Protein AF-A0A938TW20-F1 (afdb_monomer_lite)

Sequence (230 aa):
MQKFFDAFAELANVKVPDADFTKIAAELNQIEKKYIAARESAEIIKNPRILCAASEQFAEPSLGFDLDVAVLEKTFPKCVEVERSLTAKRLRELLTKQRFDIVHLVLGVDADDADLIFSPIDFGTNKPATAAVDKMSAEGFGVLLKESNTKLVVLATCKALLLGVEVSHIANMAAADATITGEQAAEWEECFYGFLAEGKSLFKAFELTRSQSSTPIRPIRNKDVVFAVD

Structure (mmCIF, N/CA/C/O backbone):
data_AF-A0A938TW20-F1
#
_entry.id   AF-A0A938TW20-F1
#
loop_
_atom_site.group_PDB
_atom_site.id
_atom_site.type_symbol
_atom_site.label_atom_id
_atom_site.label_alt_id
_atom_site.label_comp_id
_atom_site.label_asym_id
_atom_site.label_entity_id
_atom_site.label_seq_id
_atom_site.pdbx_PDB_ins_code
_atom_site.Cartn_x
_atom_site.Cartn_y
_atom_site.Cartn_z
_atom_site.occupancy
_atom_site.B_iso_or_equiv
_atom_site.auth_seq_id
_atom_site.auth_comp_id
_atom_site.auth_asym_id
_atom_site.auth_atom_id
_atom_site.pdbx_PDB_model_num
ATOM 1 N N . MET A 1 1 ? -36.513 -17.059 20.096 1.00 63.62 1 MET A N 1
ATOM 2 C CA . MET A 1 1 ? -35.884 -18.164 19.342 1.00 63.62 1 MET A CA 1
ATOM 3 C C . MET A 1 1 ? -36.376 -19.536 19.782 1.00 63.62 1 MET A C 1
ATOM 5 O O . MET A 1 1 ? -36.861 -20.238 18.913 1.00 63.62 1 MET A O 1
ATOM 9 N N . GLN A 1 2 ? -36.356 -19.889 21.076 1.00 71.50 2 GLN A N 1
ATOM 10 C CA . GLN A 1 2 ? -36.848 -21.191 21.577 1.00 71.50 2 GLN A CA 1
ATOM 11 C C . GLN A 1 2 ? -38.226 -21.591 21.015 1.00 71.50 2 GLN A C 1
ATOM 13 O O . GLN A 1 2 ? -38.336 -22.578 20.304 1.00 71.50 2 GLN A O 1
ATOM 18 N N . LYS A 1 3 ? -39.238 -20.723 21.178 1.00 75.56 3 LYS A N 1
ATOM 19 C CA . LYS A 1 3 ? -40.605 -20.955 20.670 1.00 75.56 3 LYS A CA 1
ATOM 20 C C . LYS A 1 3 ? -40.695 -21.231 19.159 1.00 75.56 3 LYS A C 1
ATOM 22 O O . LYS A 1 3 ? -41.652 -21.848 18.719 1.00 75.56 3 LYS A O 1
ATOM 27 N N . PHE A 1 4 ? -39.738 -20.744 18.367 1.00 75.62 4 PHE A N 1
ATOM 28 C CA . PHE A 1 4 ? -39.693 -20.985 16.921 1.00 75.62 4 PHE A CA 1
ATOM 29 C C . PHE A 1 4 ? -39.104 -22.367 16.606 1.00 75.62 4 PHE A C 1
ATOM 31 O O . PHE A 1 4 ? -39.641 -23.076 15.763 1.00 75.62 4 PHE A O 1
ATOM 38 N N . PHE A 1 5 ? -38.039 -22.768 17.309 1.00 71.50 5 PHE A N 1
ATOM 39 C CA . PHE A 1 5 ? -37.450 -24.104 17.179 1.00 71.50 5 PHE A CA 1
ATOM 40 C C . PHE A 1 5 ? -38.389 -25.198 17.686 1.00 71.50 5 PHE A C 1
ATOM 42 O O . PHE A 1 5 ? -38.507 -26.228 17.030 1.00 71.50 5 PHE A O 1
ATOM 49 N N . ASP A 1 6 ? -39.094 -24.946 18.789 1.00 76.56 6 ASP A N 1
ATOM 50 C CA . ASP A 1 6 ? -40.082 -25.878 19.333 1.00 76.56 6 ASP A CA 1
ATOM 51 C C . ASP A 1 6 ? -41.229 -26.098 18.327 1.00 76.56 6 ASP A C 1
ATOM 53 O O . ASP A 1 6 ? -41.552 -27.236 17.999 1.00 76.56 6 ASP A O 1
ATOM 57 N N . ALA A 1 7 ? -41.767 -25.015 17.746 1.00 78.38 7 ALA A N 1
ATOM 58 C CA . ALA A 1 7 ? -42.821 -25.091 16.731 1.00 78.38 7 ALA A CA 1
ATOM 59 C C . ALA A 1 7 ? -42.356 -25.777 15.433 1.00 78.38 7 ALA A C 1
ATOM 61 O O . ALA A 1 7 ? -43.112 -26.525 14.819 1.00 78.38 7 ALA A O 1
ATOM 62 N N . PHE A 1 8 ? -41.111 -25.548 15.003 1.00 76.19 8 PHE A N 1
ATOM 63 C CA . PHE A 1 8 ? -40.555 -26.191 13.810 1.00 76.19 8 PHE A CA 1
ATOM 64 C C . PHE A 1 8 ? -40.304 -27.688 14.026 1.00 76.19 8 PHE A C 1
ATOM 66 O O . PHE A 1 8 ? -40.592 -28.495 13.146 1.00 76.19 8 PHE A O 1
ATOM 73 N N . ALA A 1 9 ? -39.791 -28.074 15.193 1.00 77.94 9 ALA A N 1
ATOM 74 C CA . ALA A 1 9 ? -39.565 -29.470 15.550 1.00 77.94 9 ALA A CA 1
ATOM 75 C C . ALA A 1 9 ? -40.863 -30.266 15.678 1.00 77.94 9 ALA A C 1
ATOM 77 O O . ALA A 1 9 ? -40.911 -31.417 15.243 1.00 77.94 9 ALA A O 1
ATOM 78 N N . GLU A 1 10 ? -41.917 -29.637 16.201 1.00 82.94 10 GLU A N 1
ATOM 79 C CA . GLU A 1 10 ? -43.262 -30.209 16.229 1.00 82.94 10 GLU A CA 1
ATOM 80 C C . GLU A 1 10 ? -43.798 -30.441 14.804 1.00 82.94 10 GLU A C 1
ATOM 82 O O . GLU A 1 10 ? -44.340 -31.504 14.512 1.00 82.94 10 GLU A O 1
ATOM 87 N N . LEU A 1 11 ? -43.560 -29.500 13.882 1.00 83.56 11 LEU A N 1
ATOM 88 C CA . LEU A 1 11 ? -44.009 -29.599 12.487 1.00 83.56 11 LEU A CA 1
ATOM 89 C C . LEU A 1 11 ? -43.204 -30.607 11.649 1.00 83.56 11 LEU A C 1
ATOM 91 O O . LEU A 1 11 ? -43.752 -31.264 10.767 1.00 83.56 11 LEU A O 1
ATOM 95 N N . ALA A 1 12 ? -41.899 -30.712 11.903 1.00 81.69 12 ALA A N 1
ATOM 96 C CA . ALA A 1 12 ? -40.976 -31.554 11.145 1.00 81.69 12 ALA A CA 1
ATOM 97 C C . ALA A 1 12 ? -40.740 -32.939 11.783 1.00 81.69 12 ALA A C 1
ATOM 99 O O . ALA A 1 12 ? -40.034 -33.764 11.203 1.00 81.69 12 ALA A O 1
ATOM 100 N N . ASN A 1 13 ? -41.334 -33.209 12.952 1.00 86.31 13 ASN A N 1
ATOM 101 C CA . ASN A 1 13 ? -41.173 -34.441 13.734 1.00 86.31 13 ASN A CA 1
ATOM 102 C C . ASN A 1 13 ? -39.697 -34.813 13.987 1.00 86.31 13 ASN A C 1
ATOM 104 O O . ASN A 1 13 ? -39.290 -35.974 13.901 1.00 86.31 13 ASN A O 1
ATOM 108 N N . VAL A 1 14 ? -38.879 -33.802 14.277 1.00 82.56 14 VAL A N 1
ATOM 109 C CA . VAL A 1 14 ? -37.451 -33.946 14.587 1.00 82.56 14 VAL A CA 1
ATOM 110 C C . VAL A 1 14 ? -37.197 -33.505 16.016 1.00 82.56 14 VAL A C 1
ATOM 112 O O . VAL A 1 14 ? -37.820 -32.577 16.519 1.00 82.56 14 VAL A O 1
ATOM 115 N N . LYS A 1 15 ? -36.245 -34.156 16.682 1.00 74.25 15 LYS A N 1
ATOM 116 C CA . LYS A 1 15 ? -35.863 -33.799 18.047 1.00 74.25 15 LYS A CA 1
ATOM 117 C C . LYS A 1 15 ? -35.062 -32.493 18.023 1.00 74.25 15 LYS A C 1
ATOM 119 O O . LYS A 1 15 ? -34.034 -32.430 17.348 1.00 74.25 15 LYS A O 1
ATOM 124 N N . VAL A 1 16 ? -35.518 -31.468 18.749 1.00 66.19 16 VAL A N 1
ATOM 125 C CA . VAL A 1 16 ? -34.753 -30.220 18.910 1.00 66.19 16 VAL A CA 1
ATOM 126 C C . VAL A 1 16 ? -33.418 -30.565 19.585 1.00 66.19 16 VAL A C 1
ATOM 128 O O . VAL A 1 16 ? -33.424 -31.307 20.573 1.00 66.19 16 VAL A O 1
ATOM 131 N N . PRO A 1 17 ? -32.275 -30.068 19.083 1.00 68.44 17 PRO A N 1
ATOM 132 C CA . PRO A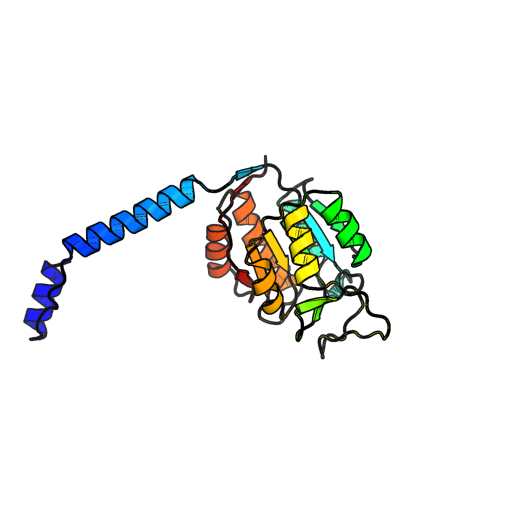 1 17 ? -31.018 -30.142 19.814 1.00 68.44 17 PRO A CA 1
ATOM 133 C C . PRO A 1 17 ? -31.171 -29.489 21.191 1.00 68.44 17 PRO A C 1
ATOM 135 O O . PRO A 1 17 ? -31.811 -28.444 21.304 1.00 68.44 17 PRO A O 1
ATOM 138 N N . ASP A 1 18 ? -30.558 -30.074 22.219 1.00 77.38 18 ASP A N 1
ATOM 139 C CA . ASP A 1 18 ? -30.554 -29.530 23.583 1.00 77.38 18 ASP A CA 1
ATOM 140 C C . ASP A 1 18 ? -29.596 -28.324 23.652 1.00 77.38 18 ASP A C 1
ATOM 142 O O . ASP A 1 18 ? -28.469 -28.395 24.142 1.00 77.38 18 ASP A O 1
ATOM 146 N N . ALA A 1 19 ? -29.990 -27.235 22.994 1.00 74.56 19 ALA A N 1
ATOM 147 C CA . ALA A 1 19 ? -29.224 -26.008 22.893 1.00 74.56 19 ALA A CA 1
ATOM 148 C C . ALA A 1 19 ? -29.660 -25.052 24.004 1.00 74.56 19 ALA A C 1
ATOM 150 O O . ALA A 1 19 ? -30.800 -24.592 24.040 1.00 74.56 19 ALA A O 1
ATOM 151 N N . ASP A 1 20 ? -28.731 -24.702 24.890 1.00 85.12 20 ASP A N 1
ATOM 152 C CA . ASP A 1 20 ? -28.957 -23.651 25.877 1.00 85.12 20 ASP A CA 1
ATOM 153 C C . ASP A 1 20 ? -28.839 -22.279 25.199 1.00 85.12 20 ASP A C 1
ATOM 155 O O . ASP A 1 20 ? -27.773 -21.661 25.136 1.00 85.12 20 ASP A O 1
ATOM 159 N N . PHE A 1 21 ? -29.957 -21.790 24.663 1.00 80.50 21 PHE A N 1
ATOM 160 C CA . PHE A 1 21 ? -30.011 -20.483 24.010 1.00 80.50 21 PHE A CA 1
ATOM 161 C C . PHE A 1 21 ? -29.708 -19.323 24.965 1.00 80.50 21 PHE A C 1
ATOM 163 O O . PHE A 1 21 ? -29.320 -18.252 24.499 1.00 80.50 21 PHE A O 1
ATOM 170 N N . THR A 1 22 ? -29.845 -19.516 26.280 1.00 85.12 22 THR A N 1
ATOM 171 C CA . THR A 1 22 ? -29.464 -18.507 27.278 1.00 85.12 22 THR A CA 1
ATOM 172 C C . THR A 1 22 ? -27.948 -18.392 27.341 1.00 85.12 22 THR A C 1
ATOM 174 O O . THR A 1 22 ? -27.409 -17.284 27.290 1.00 85.12 22 THR A O 1
ATOM 177 N N . LYS A 1 23 ? -27.251 -19.533 27.366 1.00 85.94 23 LYS A N 1
ATOM 178 C CA . LYS A 1 23 ? -25.791 -19.592 27.275 1.00 85.94 23 LYS A CA 1
ATOM 179 C C . LYS A 1 23 ? -25.285 -19.030 25.946 1.00 85.94 23 LYS A C 1
ATOM 181 O O . LYS A 1 23 ? -24.406 -18.174 25.961 1.00 85.94 23 LYS A O 1
ATOM 186 N N . ILE A 1 24 ? -25.888 -19.418 24.821 1.00 83.50 24 ILE A N 1
ATOM 187 C CA . ILE A 1 24 ? -25.521 -18.898 23.490 1.00 83.50 24 ILE A CA 1
ATOM 188 C C . ILE A 1 24 ? -25.722 -17.376 23.419 1.00 83.50 24 ILE A C 1
ATOM 190 O O . ILE A 1 24 ? -24.856 -16.660 22.923 1.00 83.50 24 ILE A O 1
ATOM 194 N N . ALA A 1 25 ? -26.834 -16.850 23.945 1.00 82.56 25 ALA A N 1
ATOM 195 C CA . ALA A 1 25 ? -27.076 -15.408 23.991 1.00 82.56 25 ALA A CA 1
ATOM 196 C C . ALA A 1 25 ? -26.070 -14.677 24.897 1.00 82.56 25 ALA A C 1
ATOM 198 O O . ALA A 1 25 ? -25.627 -13.579 24.566 1.00 82.56 25 ALA A O 1
ATOM 199 N N . ALA A 1 26 ? -25.681 -15.271 26.028 1.00 86.94 26 ALA A N 1
ATOM 200 C CA . ALA A 1 26 ? -24.657 -14.713 26.907 1.00 86.94 26 ALA A CA 1
ATOM 201 C C . ALA A 1 26 ? -23.267 -14.698 26.242 1.00 86.94 26 ALA A C 1
ATOM 203 O O . ALA A 1 26 ? -22.551 -13.701 26.354 1.00 86.94 26 ALA A O 1
ATOM 204 N N . GLU A 1 27 ? -22.910 -15.760 25.518 1.00 87.69 27 GLU A N 1
ATOM 205 C CA . GLU A 1 27 ? -21.676 -15.850 24.730 1.00 87.69 27 GLU A CA 1
ATOM 206 C C . GLU A 1 27 ? -21.664 -14.817 23.594 1.00 87.69 27 GLU A C 1
ATOM 208 O O . GLU A 1 27 ? -20.695 -14.068 23.466 1.00 87.69 27 GLU A O 1
ATOM 213 N N . LEU A 1 28 ? -22.761 -14.688 22.838 1.00 83.44 28 LEU A N 1
ATOM 214 C CA . LEU A 1 28 ? -22.925 -13.655 21.807 1.00 83.44 28 LEU A CA 1
ATOM 215 C C . LEU A 1 28 ? -22.787 -12.245 22.388 1.00 83.44 28 LEU A C 1
ATOM 217 O O . LEU A 1 28 ? -22.017 -11.447 21.863 1.00 83.44 28 LEU A O 1
ATOM 221 N N . ASN A 1 29 ? -23.448 -11.959 23.511 1.00 81.31 29 ASN A N 1
ATOM 222 C CA . ASN A 1 29 ? -23.334 -10.667 24.190 1.00 81.31 29 ASN A CA 1
ATOM 223 C C . ASN A 1 29 ? -21.901 -10.385 24.675 1.00 81.31 29 ASN A C 1
ATOM 225 O O . ASN A 1 29 ? -21.457 -9.238 24.660 1.00 81.31 29 ASN A O 1
ATOM 229 N N . GLN A 1 30 ? -21.157 -11.400 25.130 1.00 83.31 30 GLN A N 1
ATOM 230 C CA . GLN A 1 30 ? -19.746 -11.227 25.487 1.00 83.31 30 GLN A CA 1
ATOM 231 C C . GLN A 1 30 ? -18.873 -10.951 24.262 1.00 83.31 30 GLN A C 1
ATOM 233 O O . GLN A 1 30 ? -17.984 -10.103 24.341 1.00 83.31 30 GLN A O 1
ATOM 238 N N . ILE A 1 31 ? -19.112 -11.646 23.149 1.00 79.81 31 ILE A N 1
ATOM 239 C CA . ILE A 1 31 ? -18.414 -11.408 21.881 1.00 79.81 31 ILE A CA 1
ATOM 240 C C . ILE A 1 31 ? -18.700 -9.986 21.391 1.00 79.81 31 ILE A C 1
ATOM 242 O O . ILE A 1 31 ? -17.767 -9.258 21.065 1.00 79.81 31 ILE A O 1
ATOM 246 N N . GLU A 1 32 ? -19.960 -9.557 21.422 1.00 76.06 32 GLU A N 1
ATOM 247 C CA . GLU A 1 32 ? -20.379 -8.216 21.017 1.00 76.06 32 GLU A CA 1
ATOM 248 C C . GLU A 1 32 ? -19.758 -7.134 21.909 1.00 76.06 32 GLU A C 1
ATOM 250 O O . GLU A 1 32 ? -19.176 -6.179 21.401 1.00 76.06 32 GLU A O 1
ATOM 255 N N . LYS A 1 33 ? -19.759 -7.314 23.237 1.00 77.62 33 LYS A N 1
ATOM 256 C CA . LYS A 1 33 ? -19.079 -6.392 24.164 1.00 77.62 33 LYS A CA 1
ATOM 257 C C . LYS A 1 33 ? -17.577 -6.305 23.910 1.00 77.62 33 LYS A C 1
ATOM 259 O O . LYS A 1 33 ? -17.027 -5.208 23.928 1.00 77.62 33 LYS A O 1
ATOM 264 N N . LYS A 1 34 ? -16.910 -7.437 23.662 1.00 75.31 34 LYS A N 1
ATOM 265 C CA . LYS A 1 34 ? -15.484 -7.454 23.294 1.00 75.31 34 LYS A CA 1
ATOM 266 C C . LYS A 1 34 ? -15.245 -6.728 21.973 1.00 75.31 34 LYS A C 1
ATOM 268 O O . LYS A 1 34 ? -14.270 -5.994 21.863 1.00 75.31 34 LYS A O 1
ATOM 273 N N . TYR A 1 35 ? -16.141 -6.896 21.005 1.00 69.12 35 TYR A N 1
ATOM 274 C CA . TYR A 1 35 ? -16.068 -6.223 19.715 1.00 69.12 35 TYR A CA 1
ATOM 275 C C . TYR A 1 35 ? -16.243 -4.704 19.853 1.00 69.12 35 TYR A C 1
ATOM 277 O O . TYR A 1 35 ? -15.449 -3.948 19.301 1.00 69.12 35 TYR A O 1
ATOM 285 N N . ILE A 1 36 ? -17.221 -4.248 20.643 1.00 70.06 36 ILE A N 1
ATOM 286 C CA . ILE A 1 36 ? -17.457 -2.824 20.928 1.00 70.06 36 ILE A CA 1
ATOM 287 C C . ILE A 1 36 ? -16.256 -2.207 21.654 1.00 70.06 36 ILE A C 1
ATOM 289 O O . ILE A 1 36 ? -15.735 -1.195 21.198 1.00 70.06 36 ILE A O 1
ATOM 293 N N . ALA A 1 37 ? -15.766 -2.844 22.722 1.00 69.38 37 ALA A N 1
ATOM 294 C CA . ALA A 1 37 ? -14.614 -2.349 23.477 1.00 69.38 37 ALA A CA 1
ATOM 295 C C . ALA A 1 37 ? -13.337 -2.289 22.620 1.00 69.38 37 ALA A C 1
ATOM 297 O O . ALA A 1 37 ? -12.580 -1.325 22.703 1.00 69.38 37 ALA A O 1
ATOM 298 N N . ALA A 1 38 ? -13.113 -3.282 21.751 1.00 64.25 38 ALA A N 1
ATOM 299 C CA . ALA A 1 38 ? -12.013 -3.249 20.790 1.00 64.25 38 ALA A CA 1
ATOM 300 C C . ALA A 1 38 ? -12.153 -2.067 19.815 1.00 64.25 38 ALA A C 1
ATOM 302 O O . ALA A 1 38 ? -11.168 -1.378 19.548 1.00 64.25 38 ALA A O 1
ATOM 303 N N . ARG A 1 39 ? -13.377 -1.781 19.351 1.00 60.50 39 ARG A N 1
ATOM 304 C CA . ARG A 1 39 ? -13.686 -0.638 18.478 1.00 60.50 39 ARG A CA 1
ATOM 305 C C . ARG A 1 39 ? -13.447 0.710 19.159 1.00 60.50 39 ARG A C 1
ATOM 307 O O . ARG A 1 39 ? -12.939 1.623 18.522 1.00 60.50 39 ARG A O 1
ATOM 314 N N . GLU A 1 40 ? -13.787 0.829 20.440 1.00 66.06 40 GLU A N 1
ATOM 315 C CA . GLU A 1 40 ? -13.543 2.032 21.251 1.00 66.06 40 GLU A CA 1
ATOM 316 C C . GLU A 1 40 ? -12.059 2.210 21.618 1.00 66.06 40 GLU A C 1
ATOM 318 O O . GLU A 1 40 ? -11.627 3.320 21.915 1.00 66.06 40 GLU A O 1
ATOM 323 N N . SER A 1 41 ? -11.264 1.138 21.550 1.00 72.19 41 SER A N 1
ATOM 324 C CA . SER A 1 41 ? -9.816 1.153 21.808 1.00 72.19 41 SER A CA 1
ATOM 325 C C . SER A 1 41 ? -8.942 1.387 20.569 1.00 72.19 41 SER A C 1
ATOM 327 O O . SER A 1 41 ? -7.713 1.372 20.683 1.00 72.19 41 SER A O 1
ATOM 329 N N . ALA A 1 42 ? -9.546 1.552 19.386 1.00 84.56 42 ALA A N 1
ATOM 330 C CA . ALA A 1 42 ? -8.797 1.726 18.149 1.00 84.56 42 ALA A CA 1
ATOM 331 C C . ALA A 1 42 ? -7.906 2.976 18.230 1.00 84.56 42 ALA A C 1
ATOM 333 O O . ALA A 1 42 ? -8.330 4.055 18.643 1.00 84.56 42 ALA A O 1
ATOM 334 N N . GLU A 1 43 ? -6.644 2.816 17.841 1.00 93.75 43 GLU A N 1
ATOM 335 C CA . GLU A 1 43 ? -5.669 3.904 17.834 1.00 93.75 43 GLU A CA 1
ATOM 336 C C . GLU A 1 43 ? -6.086 4.960 16.804 1.00 93.75 43 GLU A C 1
ATOM 338 O O . GLU A 1 43 ? -6.343 4.627 15.647 1.00 93.75 43 GLU A O 1
ATOM 343 N N . ILE A 1 44 ? -6.154 6.226 17.227 1.00 95.56 44 ILE A N 1
ATOM 344 C CA . ILE A 1 44 ? -6.483 7.356 16.352 1.00 95.56 44 ILE A CA 1
ATOM 345 C C . ILE A 1 44 ? -5.185 8.026 15.905 1.00 95.56 44 ILE A C 1
ATOM 347 O O . ILE A 1 44 ? -4.425 8.546 16.725 1.00 95.56 44 ILE A O 1
ATOM 351 N N . ILE A 1 45 ? -4.957 8.050 14.597 1.00 96.81 45 ILE A N 1
ATOM 352 C CA . ILE A 1 45 ? -3.801 8.667 13.951 1.00 96.81 45 ILE A CA 1
ATOM 353 C C . ILE A 1 45 ? -4.271 9.974 13.322 1.00 96.81 45 ILE A C 1
ATOM 355 O O . ILE A 1 45 ? -4.974 9.967 12.313 1.00 96.81 45 ILE A O 1
ATOM 359 N N . LYS A 1 46 ? -3.902 11.099 13.935 1.00 96.12 46 LYS A N 1
ATOM 360 C CA . LYS A 1 46 ? -4.225 12.436 13.423 1.00 96.12 46 LYS A CA 1
ATOM 361 C C . LYS A 1 46 ? -3.197 12.887 12.396 1.00 96.12 46 LYS A C 1
ATOM 363 O O . LYS A 1 46 ? -2.005 12.711 12.646 1.00 96.12 46 LYS A O 1
ATOM 368 N N . ASN A 1 47 ? -3.659 13.519 11.318 1.00 95.38 47 ASN A N 1
ATOM 369 C CA . ASN A 1 47 ? -2.830 14.057 10.233 1.00 95.38 47 ASN A CA 1
ATOM 370 C C . ASN A 1 47 ? -1.812 13.020 9.736 1.00 95.38 47 ASN A C 1
ATOM 372 O O . ASN A 1 47 ? -0.603 13.223 9.897 1.00 95.38 47 ASN A O 1
ATOM 376 N N . PRO A 1 48 ? -2.291 11.876 9.208 1.00 97.69 48 PRO A N 1
ATOM 377 C CA . PRO A 1 48 ? -1.410 10.781 8.829 1.00 97.69 48 PRO A CA 1
ATOM 378 C C . PRO A 1 48 ? -0.360 11.249 7.828 1.00 97.69 48 PRO A C 1
ATOM 380 O O . PRO A 1 48 ? -0.673 11.987 6.898 1.00 97.69 48 PRO A O 1
ATOM 383 N N . ARG A 1 49 ? 0.884 10.800 7.994 1.00 98.44 49 ARG A N 1
ATOM 384 C CA . ARG A 1 49 ? 1.929 10.995 6.982 1.00 98.44 49 ARG A CA 1
ATOM 385 C C . ARG A 1 49 ? 1.871 9.865 5.968 1.00 98.44 49 ARG A C 1
ATOM 387 O O . ARG A 1 49 ? 1.951 8.699 6.353 1.00 98.44 49 ARG A O 1
ATOM 394 N N . ILE A 1 50 ? 1.755 10.208 4.693 1.00 98.62 50 ILE A N 1
ATOM 395 C CA . ILE A 1 50 ? 1.549 9.251 3.609 1.00 98.62 50 ILE A CA 1
ATOM 396 C C . ILE A 1 50 ? 2.739 9.312 2.659 1.00 98.62 50 ILE A C 1
ATOM 398 O O . ILE A 1 50 ? 3.057 10.379 2.144 1.00 98.62 50 ILE A O 1
ATOM 402 N N . LEU A 1 51 ? 3.378 8.172 2.417 1.00 98.75 51 LEU A N 1
ATOM 403 C CA . LEU A 1 51 ? 4.291 8.003 1.290 1.00 98.75 51 LEU A CA 1
ATOM 404 C C . LEU A 1 51 ? 3.500 7.383 0.141 1.00 98.75 51 LEU A C 1
ATOM 406 O O . LEU A 1 51 ? 3.014 6.267 0.291 1.00 98.75 51 LEU A O 1
ATOM 410 N N . CYS A 1 52 ? 3.381 8.087 -0.981 1.00 98.69 52 CYS A N 1
ATOM 411 C CA . CYS A 1 52 ? 2.854 7.555 -2.233 1.00 98.69 52 CYS A CA 1
ATOM 412 C C . CYS A 1 52 ? 4.015 7.438 -3.217 1.00 98.69 52 CYS A C 1
ATOM 414 O O . CYS A 1 52 ? 4.592 8.446 -3.625 1.00 98.69 52 CYS A O 1
ATOM 416 N N . ALA A 1 53 ? 4.424 6.218 -3.548 1.00 98.44 53 ALA A N 1
ATOM 417 C CA . ALA A 1 53 ? 5.641 6.018 -4.316 1.00 98.44 53 ALA A CA 1
ATOM 418 C C . ALA A 1 53 ? 5.510 4.930 -5.376 1.00 98.44 53 ALA A C 1
ATOM 420 O O . ALA A 1 53 ? 4.855 3.915 -5.167 1.00 98.44 53 ALA A O 1
ATOM 421 N N . ALA A 1 54 ? 6.209 5.111 -6.487 1.00 98.25 54 ALA A N 1
ATOM 422 C CA . ALA A 1 54 ? 6.288 4.135 -7.558 1.00 98.25 54 ALA A CA 1
ATOM 423 C C . ALA A 1 54 ? 7.734 3.922 -7.998 1.00 98.25 54 ALA A C 1
ATOM 425 O O . ALA A 1 54 ? 8.573 4.824 -7.892 1.00 98.25 54 ALA A O 1
ATOM 426 N N . SER A 1 55 ? 8.038 2.725 -8.506 1.00 97.56 55 SER A N 1
ATOM 427 C CA . SER A 1 55 ? 9.256 2.563 -9.302 1.00 97.56 55 SER A CA 1
ATOM 428 C C . SER A 1 55 ? 9.114 3.316 -10.628 1.00 97.56 55 SER A C 1
ATOM 430 O O . SER A 1 55 ? 8.006 3.627 -11.059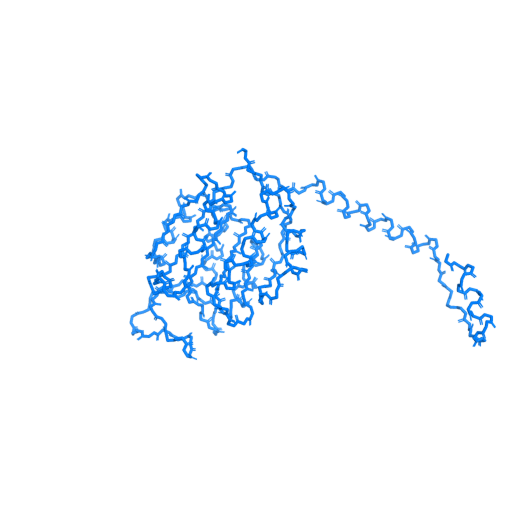 1.00 97.56 55 SER A O 1
ATOM 432 N N . GLU A 1 56 ? 10.237 3.608 -11.287 1.00 97.38 56 GLU A N 1
ATOM 433 C CA . GLU A 1 56 ? 10.248 4.441 -12.500 1.00 97.38 56 GLU A CA 1
ATOM 434 C C . GLU A 1 56 ? 9.296 3.925 -13.589 1.00 97.38 56 GLU A C 1
ATOM 436 O O . GLU A 1 56 ? 8.541 4.707 -14.157 1.00 97.38 56 GLU A O 1
ATOM 441 N N . GLN A 1 57 ? 9.269 2.607 -13.820 1.00 96.75 57 GLN A N 1
ATOM 442 C CA . GLN A 1 57 ? 8.364 1.989 -14.791 1.00 96.75 57 GLN A CA 1
ATOM 443 C C . GLN A 1 57 ? 6.893 2.216 -14.423 1.00 96.75 57 GLN A C 1
ATOM 445 O O . GLN A 1 57 ? 6.101 2.554 -15.288 1.00 96.75 57 GLN A O 1
ATOM 450 N N . PHE A 1 58 ? 6.518 2.044 -13.153 1.00 96.12 58 PHE A N 1
ATOM 451 C CA . PHE A 1 58 ? 5.127 2.173 -12.707 1.00 96.12 58 PHE A CA 1
ATOM 452 C C . PHE A 1 58 ? 4.656 3.627 -12.584 1.00 96.12 58 PHE A C 1
ATOM 454 O O . PHE A 1 58 ? 3.455 3.873 -12.548 1.00 96.12 58 PHE A O 1
ATOM 461 N N . ALA A 1 59 ? 5.581 4.589 -12.574 1.00 97.12 59 ALA A N 1
ATOM 462 C CA . ALA A 1 59 ? 5.265 6.010 -12.646 1.00 97.12 59 ALA A CA 1
ATOM 463 C C . ALA A 1 59 ? 4.945 6.495 -14.074 1.00 97.12 59 ALA A C 1
ATOM 465 O O . ALA A 1 59 ? 4.629 7.675 -14.251 1.00 97.12 59 ALA A O 1
ATOM 466 N N . GLU A 1 60 ? 5.036 5.628 -15.091 1.00 96.75 60 GLU A N 1
ATOM 467 C CA . GLU A 1 60 ? 4.627 5.968 -16.453 1.00 96.75 60 GLU A CA 1
ATOM 468 C C . GLU A 1 60 ? 3.137 6.372 -16.494 1.00 96.75 60 GLU A C 1
ATOM 470 O O . GLU A 1 60 ? 2.297 5.683 -15.908 1.00 96.75 60 GLU A O 1
ATOM 475 N N . PRO A 1 61 ? 2.763 7.443 -17.225 1.00 94.38 61 PRO A N 1
ATOM 476 C CA . PRO A 1 61 ? 1.387 7.956 -17.226 1.00 94.38 61 PRO A CA 1
ATOM 477 C C . PRO A 1 61 ? 0.317 6.929 -17.620 1.00 94.38 61 PRO A C 1
ATOM 479 O O . PRO A 1 61 ? -0.830 7.030 -17.197 1.00 94.38 61 PRO A O 1
ATOM 482 N N . SER A 1 62 ? 0.682 5.936 -18.432 1.00 93.88 62 SER A N 1
ATOM 483 C CA . SER A 1 62 ? -0.200 4.859 -18.893 1.00 93.88 62 SER A CA 1
ATOM 484 C C . SER A 1 62 ? -0.584 3.855 -17.804 1.00 93.88 62 SER A C 1
ATOM 486 O O . SER A 1 62 ? -1.507 3.073 -18.020 1.00 93.88 62 SER A O 1
ATOM 488 N N . LEU A 1 63 ? 0.117 3.842 -16.666 1.00 93.81 63 LEU A N 1
ATOM 489 C CA . LEU A 1 63 ? -0.087 2.869 -15.589 1.00 93.81 63 LEU A CA 1
ATOM 490 C C . LEU A 1 63 ? -0.883 3.428 -14.407 1.00 93.81 63 LEU A C 1
ATOM 492 O O . LEU A 1 63 ? -1.247 2.671 -13.513 1.00 93.81 63 LEU A O 1
ATOM 496 N N . GLY A 1 64 ? -1.215 4.721 -14.436 1.00 94.88 64 GLY A N 1
ATOM 497 C CA . GLY A 1 64 ? -2.197 5.315 -13.533 1.00 94.88 64 GLY A CA 1
ATOM 498 C C . GLY A 1 64 ? -1.672 5.809 -12.189 1.00 94.88 64 GLY A C 1
ATOM 499 O O . GLY A 1 64 ? -2.480 6.295 -11.414 1.00 94.88 64 GLY A O 1
ATOM 500 N N . PHE A 1 65 ? -0.358 5.815 -11.936 1.00 97.44 65 PHE A N 1
ATOM 501 C CA . PHE A 1 65 ? 0.190 6.339 -10.672 1.00 97.44 65 PHE A CA 1
ATOM 502 C C . PHE A 1 65 ? -0.224 7.795 -10.374 1.00 97.44 65 PHE A C 1
ATOM 504 O O . PHE A 1 65 ? -0.396 8.192 -9.224 1.00 97.44 65 PHE A O 1
ATOM 511 N N . ASP A 1 66 ? -0.431 8.612 -11.412 1.00 98.25 66 ASP A N 1
ATOM 512 C CA . ASP A 1 66 ? -0.951 9.978 -11.259 1.00 98.25 66 ASP A CA 1
ATOM 513 C C . ASP A 1 66 ? -2.390 10.033 -10.737 1.00 98.25 66 ASP A C 1
ATOM 515 O O . ASP A 1 66 ? -2.767 11.009 -10.085 1.00 98.25 66 ASP A O 1
ATOM 519 N N . LEU A 1 67 ? -3.188 9.002 -11.014 1.00 98.25 67 LEU A N 1
ATOM 520 C CA . LEU A 1 67 ? -4.536 8.877 -10.476 1.00 98.25 67 LEU A CA 1
ATOM 521 C C . LEU A 1 67 ? -4.459 8.602 -8.973 1.00 98.25 67 LEU A C 1
ATOM 523 O O . LEU A 1 67 ? -5.113 9.311 -8.210 1.00 98.25 67 LEU A O 1
ATOM 527 N N . ASP A 1 68 ? -3.592 7.682 -8.548 1.00 98.06 68 ASP A N 1
ATOM 528 C CA . ASP A 1 68 ? -3.390 7.340 -7.134 1.00 98.06 68 ASP A CA 1
ATOM 529 C C . ASP A 1 68 ? -2.948 8.575 -6.326 1.00 98.06 68 ASP A C 1
ATOM 531 O O . ASP A 1 68 ? -3.517 8.913 -5.280 1.00 98.06 68 ASP A O 1
ATOM 535 N N . VAL A 1 69 ? -1.980 9.331 -6.864 1.00 98.50 69 VAL A N 1
ATOM 536 C CA . VAL A 1 69 ? -1.525 10.605 -6.282 1.00 98.50 69 VAL A CA 1
ATOM 537 C C . VAL A 1 69 ? -2.686 11.595 -6.164 1.00 98.50 69 VAL A C 1
ATOM 539 O O . VAL A 1 69 ? -2.887 12.173 -5.094 1.00 98.50 69 VAL A O 1
ATOM 542 N N . ALA A 1 70 ? -3.481 11.773 -7.224 1.00 98.50 70 ALA A N 1
ATOM 543 C CA . ALA A 1 70 ? -4.602 12.708 -7.219 1.00 98.50 70 ALA A CA 1
ATOM 544 C C . ALA A 1 70 ? -5.671 12.335 -6.178 1.00 98.50 70 ALA A C 1
ATOM 546 O O . ALA A 1 70 ? -6.200 13.219 -5.496 1.00 98.50 70 ALA A O 1
ATOM 547 N N . VAL A 1 71 ? -5.974 11.043 -6.017 1.00 98.50 71 VAL A N 1
ATOM 548 C CA . VAL A 1 71 ? -6.915 10.552 -5.000 1.00 98.50 71 VAL A CA 1
ATOM 549 C C . VAL A 1 71 ? -6.393 10.829 -3.593 1.00 98.50 71 VAL A C 1
ATOM 551 O O . VAL A 1 71 ? -7.131 11.354 -2.748 1.00 98.50 71 VAL A O 1
ATOM 554 N N . LEU A 1 72 ? -5.123 10.518 -3.335 1.00 98.38 72 LEU A N 1
ATOM 555 C CA . LEU A 1 72 ? -4.504 10.712 -2.028 1.00 98.38 72 LEU A CA 1
ATOM 556 C C . LEU A 1 72 ? -4.386 12.191 -1.656 1.00 98.38 72 LEU A C 1
ATOM 558 O O . LEU A 1 72 ? -4.741 12.553 -0.538 1.00 98.38 72 LEU A O 1
ATOM 562 N N . GLU A 1 73 ? -3.947 13.060 -2.567 1.00 98.31 73 GLU A N 1
ATOM 563 C CA . GLU A 1 73 ? -3.817 14.500 -2.301 1.00 98.31 73 GLU A CA 1
ATOM 564 C C . GLU A 1 73 ? -5.175 15.183 -2.097 1.00 98.31 73 GLU A C 1
ATOM 566 O O . GLU A 1 73 ? -5.302 16.071 -1.250 1.00 98.31 73 GLU A O 1
ATOM 571 N N . LYS A 1 74 ? -6.203 14.749 -2.838 1.00 98.00 74 LYS A N 1
ATOM 572 C CA . LYS A 1 74 ? -7.590 15.205 -2.664 1.00 98.00 74 LYS A CA 1
ATOM 573 C C . LYS A 1 74 ? -8.142 14.801 -1.297 1.00 98.00 74 LYS A C 1
ATOM 575 O O . LYS A 1 74 ? -8.818 15.601 -0.655 1.00 98.00 74 LYS A O 1
ATOM 580 N N . THR A 1 75 ? -7.870 13.570 -0.870 1.00 97.75 75 THR A N 1
ATOM 581 C CA . THR A 1 75 ? -8.413 12.999 0.372 1.00 97.75 75 THR A CA 1
ATOM 582 C C . THR A 1 75 ? -7.640 13.441 1.619 1.00 97.75 75 THR A C 1
ATOM 584 O O . THR A 1 75 ? -8.237 13.705 2.660 1.00 97.75 75 THR A O 1
ATOM 587 N N . PHE A 1 76 ? -6.315 13.553 1.513 1.00 97.19 76 PHE A N 1
ATOM 588 C CA . PHE A 1 76 ? -5.389 13.881 2.598 1.00 97.19 76 PHE A CA 1
ATOM 589 C C . PHE A 1 76 ? -4.502 15.077 2.208 1.00 97.19 76 PHE A C 1
ATOM 591 O O . PHE A 1 76 ? -3.297 14.930 1.966 1.00 97.19 76 PHE A O 1
ATOM 598 N N . PRO A 1 77 ? -5.067 16.291 2.132 1.00 96.19 77 PRO A N 1
ATOM 599 C CA . PRO A 1 77 ? -4.324 17.457 1.679 1.00 96.19 77 PRO A CA 1
ATOM 600 C C . PRO A 1 77 ? -3.130 17.744 2.599 1.00 96.19 77 PRO A C 1
ATOM 602 O O . PRO A 1 77 ? -3.272 17.809 3.817 1.00 96.19 77 PRO A O 1
ATOM 605 N N . LYS A 1 78 ? -1.951 17.981 2.003 1.00 96.00 78 LYS A N 1
ATOM 606 C CA . LYS A 1 78 ? -0.673 18.282 2.695 1.00 96.00 78 LYS A CA 1
ATOM 607 C C . LYS A 1 78 ? -0.082 17.131 3.525 1.00 96.00 78 LYS A C 1
ATOM 609 O O . LYS A 1 78 ? 0.903 17.340 4.230 1.00 96.00 78 LYS A O 1
ATOM 614 N N . CYS A 1 79 ? -0.650 15.935 3.427 1.00 97.44 79 CYS A N 1
ATOM 615 C CA . CYS A 1 79 ? -0.183 14.743 4.132 1.00 97.44 79 CYS A CA 1
ATOM 616 C C . CYS A 1 79 ? 0.660 13.803 3.255 1.00 97.44 79 CYS A C 1
ATOM 618 O O . CYS A 1 79 ? 1.257 12.865 3.785 1.00 97.44 79 CYS A O 1
ATOM 620 N N . VAL A 1 80 ? 0.699 14.037 1.939 1.00 98.38 80 VAL A N 1
ATOM 621 C CA . VAL A 1 80 ? 1.267 13.119 0.941 1.00 98.38 80 VAL A CA 1
ATOM 622 C C . VAL A 1 80 ? 2.661 13.568 0.499 1.00 98.38 80 VAL A C 1
ATOM 624 O O . VAL A 1 80 ? 2.856 14.702 0.068 1.00 98.38 80 VAL A O 1
ATOM 627 N N . GLU A 1 81 ? 3.627 12.660 0.595 1.00 98.62 81 GLU A N 1
ATOM 628 C CA . GLU A 1 81 ? 4.958 12.754 -0.006 1.00 98.62 81 GLU A CA 1
ATOM 629 C C . GLU A 1 81 ? 5.000 11.822 -1.223 1.00 98.62 81 GLU A C 1
ATOM 631 O O . GLU A 1 81 ? 4.710 10.631 -1.093 1.00 98.62 81 GLU A O 1
ATOM 636 N N . VAL A 1 82 ? 5.321 12.367 -2.401 1.00 98.62 82 VAL A N 1
ATOM 637 C CA . VAL A 1 82 ? 5.261 11.646 -3.683 1.00 98.62 82 VAL A CA 1
ATOM 638 C C . VAL A 1 82 ? 6.664 11.328 -4.199 1.00 98.62 82 VAL A C 1
ATOM 640 O O . VAL A 1 82 ? 7.496 12.225 -4.320 1.00 98.62 82 VAL A O 1
ATOM 643 N N . GLU A 1 83 ? 6.912 10.069 -4.568 1.00 98.44 83 GLU A N 1
ATOM 644 C CA . GLU A 1 83 ? 8.195 9.600 -5.117 1.00 98.44 83 GLU A CA 1
ATOM 645 C C . GLU A 1 83 ? 7.981 8.786 -6.406 1.00 98.44 83 GLU A C 1
ATOM 647 O O . GLU A 1 83 ? 7.422 7.696 -6.380 1.00 98.44 83 GLU A O 1
ATOM 652 N N . ARG A 1 84 ? 8.438 9.301 -7.556 1.00 98.25 84 ARG A N 1
ATOM 653 C CA . ARG A 1 84 ? 8.166 8.727 -8.900 1.00 98.25 84 ARG A CA 1
ATOM 654 C C . ARG A 1 84 ? 9.258 7.808 -9.446 1.00 98.25 84 ARG A C 1
ATOM 656 O O . ARG A 1 84 ? 9.117 7.226 -10.513 1.00 98.25 84 ARG A O 1
ATOM 663 N N . SER A 1 85 ? 10.383 7.731 -8.753 1.00 97.69 85 SER A N 1
ATOM 664 C CA . SER A 1 85 ? 11.542 6.943 -9.180 1.00 97.69 85 SER A CA 1
ATOM 665 C C . SER A 1 85 ? 12.135 6.248 -7.965 1.00 97.69 85 SER A C 1
ATOM 667 O O . SER A 1 85 ? 13.307 6.419 -7.617 1.00 97.69 85 SER A O 1
ATOM 669 N N . LEU A 1 86 ? 11.276 5.521 -7.250 1.00 98.44 86 LEU A N 1
ATOM 670 C CA . LEU A 1 86 ? 11.646 4.843 -6.023 1.00 98.44 86 LEU A CA 1
ATOM 671 C C . LEU A 1 86 ? 12.677 3.747 -6.317 1.00 98.44 86 LEU A C 1
ATOM 673 O O . LEU A 1 86 ? 12.492 2.914 -7.199 1.00 98.44 86 LEU A O 1
ATOM 677 N N . THR A 1 87 ? 13.747 3.737 -5.525 1.00 98.62 87 THR A N 1
ATOM 678 C CA . THR A 1 87 ? 14.783 2.691 -5.500 1.00 98.62 87 THR A CA 1
ATOM 679 C C . THR A 1 87 ? 14.818 2.046 -4.120 1.00 98.62 87 THR A C 1
ATOM 681 O O . THR A 1 87 ? 14.384 2.665 -3.139 1.00 98.62 87 THR A O 1
ATOM 684 N N . ALA A 1 88 ? 15.410 0.857 -3.985 1.00 98.56 88 ALA A N 1
ATOM 685 C CA . ALA A 1 88 ? 15.535 0.210 -2.676 1.00 98.56 88 ALA A CA 1
ATOM 686 C C . ALA A 1 88 ? 16.352 1.072 -1.700 1.00 98.56 88 ALA A C 1
ATOM 688 O O . ALA A 1 88 ? 16.044 1.161 -0.506 1.00 98.56 88 ALA A O 1
ATOM 689 N N . LYS A 1 89 ? 17.388 1.754 -2.211 1.00 98.62 89 LYS A N 1
ATOM 690 C CA . LYS A 1 89 ? 18.186 2.715 -1.440 1.00 98.62 89 LYS A CA 1
ATOM 691 C C . LYS A 1 89 ? 17.326 3.884 -0.960 1.00 98.62 89 LYS A C 1
ATOM 693 O O . LYS A 1 89 ? 17.370 4.210 0.226 1.00 98.62 89 LYS A O 1
ATOM 698 N N . ARG A 1 90 ? 16.542 4.498 -1.853 1.00 98.50 90 ARG A N 1
ATOM 699 C CA . ARG A 1 90 ? 15.693 5.645 -1.507 1.00 98.50 90 ARG A CA 1
ATOM 700 C C . ARG A 1 90 ? 14.614 5.260 -0.499 1.00 98.50 90 ARG A C 1
ATOM 702 O O . ARG A 1 90 ? 14.454 5.968 0.490 1.00 98.50 90 ARG A O 1
ATOM 709 N N . LEU A 1 91 ? 13.945 4.121 -0.686 1.00 98.62 91 LEU A N 1
ATOM 710 C CA . LEU A 1 91 ? 12.943 3.629 0.262 1.00 98.62 91 LEU A CA 1
ATOM 711 C C . LEU A 1 91 ? 13.551 3.407 1.653 1.00 98.62 91 LEU A C 1
ATOM 713 O O . LEU A 1 91 ? 12.981 3.834 2.654 1.00 98.62 91 LEU A O 1
ATOM 717 N N . ARG A 1 92 ? 14.750 2.815 1.720 1.00 98.69 92 ARG A N 1
ATOM 718 C CA . ARG A 1 92 ? 15.482 2.644 2.982 1.00 98.69 92 ARG A CA 1
ATOM 719 C C . ARG A 1 92 ? 15.768 3.982 3.655 1.00 98.69 92 ARG A C 1
ATOM 721 O O . ARG A 1 92 ? 15.547 4.119 4.852 1.00 98.69 92 ARG A O 1
ATOM 728 N N . GLU A 1 93 ? 16.249 4.971 2.907 1.00 98.56 93 GLU A N 1
ATOM 729 C CA . GLU A 1 93 ? 16.502 6.309 3.447 1.00 98.56 93 GLU A CA 1
ATOM 730 C C . GLU A 1 93 ? 15.228 6.970 3.978 1.00 98.56 93 GLU A C 1
ATOM 732 O O . GLU A 1 93 ? 15.264 7.555 5.058 1.00 98.56 93 GLU A O 1
ATOM 737 N N . LEU A 1 94 ? 14.117 6.870 3.246 1.00 98.50 94 LEU A N 1
ATOM 738 C CA . LEU A 1 94 ? 12.832 7.440 3.644 1.00 98.50 94 LEU A CA 1
ATOM 739 C C . LEU A 1 94 ? 12.314 6.794 4.931 1.00 98.50 94 LEU A C 1
ATOM 741 O O . LEU A 1 94 ? 12.071 7.501 5.906 1.00 98.50 94 LEU A O 1
ATOM 745 N N . LEU A 1 95 ? 12.212 5.463 4.963 1.00 98.38 95 LEU A N 1
ATOM 746 C CA . LEU A 1 95 ? 11.605 4.736 6.082 1.00 98.38 95 LEU A CA 1
ATOM 747 C C . LEU A 1 95 ? 12.483 4.688 7.344 1.00 98.38 95 LEU A C 1
ATOM 749 O O . LEU A 1 95 ? 11.957 4.494 8.433 1.00 98.38 95 LEU A O 1
ATOM 753 N N . THR A 1 96 ? 13.799 4.900 7.229 1.00 98.06 96 THR A N 1
ATOM 754 C CA . THR A 1 96 ? 14.695 5.007 8.405 1.00 98.06 96 THR A CA 1
ATOM 755 C C . THR A 1 96 ? 14.801 6.420 8.969 1.00 98.06 96 THR A C 1
ATOM 757 O O . THR A 1 96 ? 15.153 6.591 10.132 1.00 98.06 96 THR A O 1
ATOM 760 N N . LYS A 1 97 ? 14.546 7.455 8.159 1.00 97.62 97 LYS A N 1
ATOM 761 C CA . LYS A 1 97 ? 14.682 8.860 8.586 1.00 97.62 97 LYS A CA 1
ATOM 762 C C . LYS A 1 97 ? 13.349 9.522 8.894 1.00 97.62 97 LYS A C 1
ATOM 764 O O . LYS A 1 97 ? 13.327 10.573 9.533 1.00 97.62 97 LYS A O 1
ATOM 769 N N . GLN A 1 98 ? 12.256 8.959 8.397 1.00 97.81 98 GLN A N 1
ATOM 770 C CA . GLN A 1 98 ? 10.932 9.548 8.474 1.00 97.81 98 GLN A CA 1
ATOM 771 C C . GLN A 1 98 ? 9.904 8.512 8.927 1.00 97.81 98 GLN A C 1
ATOM 773 O O . GLN A 1 98 ? 10.037 7.312 8.691 1.00 97.81 98 GLN A O 1
ATOM 778 N N . ARG A 1 99 ? 8.846 9.012 9.564 1.00 97.06 99 ARG A N 1
ATOM 779 C CA . ARG A 1 99 ? 7.658 8.238 9.920 1.00 97.06 99 ARG A CA 1
ATOM 780 C C . ARG A 1 99 ? 6.606 8.400 8.825 1.00 97.06 99 ARG A C 1
ATOM 782 O O . ARG A 1 99 ? 6.243 9.540 8.527 1.00 97.06 99 ARG A O 1
ATOM 789 N N . PHE A 1 100 ? 6.076 7.287 8.331 1.00 98.56 100 PHE A N 1
ATOM 790 C CA . PHE A 1 100 ? 4.909 7.240 7.452 1.00 98.56 100 PHE A CA 1
ATOM 791 C C . PHE A 1 100 ? 3.865 6.293 8.032 1.00 98.56 100 PHE A C 1
ATOM 793 O O . PHE A 1 100 ? 4.129 5.111 8.242 1.00 98.56 100 PHE A O 1
ATOM 800 N N . ASP A 1 101 ? 2.671 6.818 8.289 1.00 98.62 101 ASP A N 1
ATOM 801 C CA . ASP A 1 101 ? 1.539 6.055 8.812 1.00 98.62 101 ASP A CA 1
ATOM 802 C C . ASP A 1 101 ? 0.914 5.169 7.733 1.00 98.62 101 ASP A C 1
ATOM 804 O O . ASP A 1 101 ? 0.471 4.052 8.026 1.00 98.62 101 ASP A O 1
ATOM 808 N N . ILE A 1 102 ? 0.921 5.665 6.492 1.00 98.69 102 ILE A N 1
ATOM 809 C CA . ILE A 1 102 ? 0.464 4.961 5.297 1.00 98.69 102 ILE A CA 1
ATOM 810 C C . ILE A 1 102 ? 1.607 4.934 4.281 1.00 98.69 102 ILE A C 1
ATOM 812 O O . ILE A 1 102 ? 2.174 5.972 3.945 1.00 98.69 102 ILE A O 1
ATOM 816 N N . VAL A 1 103 ? 1.927 3.745 3.778 1.00 98.69 103 VAL A N 1
ATOM 817 C CA . VAL A 1 103 ? 2.884 3.543 2.686 1.00 98.69 103 VAL A CA 1
ATOM 818 C C . VAL A 1 103 ? 2.131 2.936 1.508 1.00 98.69 103 VAL A C 1
ATOM 820 O O . VAL A 1 103 ? 1.766 1.764 1.528 1.00 98.69 103 VAL A O 1
ATOM 823 N N . HIS A 1 104 ? 1.854 3.752 0.501 1.00 98.62 104 HIS A N 1
ATOM 824 C CA . HIS A 1 104 ? 1.231 3.359 -0.753 1.00 98.62 104 HIS A CA 1
ATOM 825 C C . HIS A 1 104 ? 2.331 3.161 -1.800 1.00 98.62 104 HIS A C 1
ATOM 827 O O . HIS A 1 104 ? 3.025 4.122 -2.135 1.00 98.62 104 HIS A O 1
ATOM 833 N N . LEU A 1 105 ? 2.504 1.937 -2.309 1.00 97.88 105 LEU A N 1
ATOM 834 C CA . LEU A 1 105 ? 3.520 1.622 -3.314 1.00 97.88 105 LEU A CA 1
ATOM 835 C C . LEU A 1 105 ? 2.922 1.017 -4.584 1.00 97.88 105 LEU A C 1
ATOM 837 O O . LEU A 1 105 ? 2.099 0.101 -4.528 1.00 97.88 105 LEU A O 1
ATOM 841 N N . VAL A 1 106 ? 3.459 1.458 -5.721 1.00 96.50 106 VAL A N 1
ATOM 842 C CA . VAL A 1 106 ? 3.181 0.906 -7.048 1.00 96.50 106 VAL A CA 1
ATOM 843 C C . VAL A 1 106 ? 4.496 0.440 -7.678 1.00 96.50 106 VAL A C 1
ATOM 845 O O . VAL A 1 106 ? 5.266 1.221 -8.233 1.00 96.50 106 VAL A O 1
ATOM 848 N N . LEU A 1 107 ? 4.821 -0.841 -7.507 1.00 96.25 107 LEU A N 1
ATOM 849 C CA . LEU A 1 107 ? 6.064 -1.446 -7.998 1.00 96.25 107 LEU A CA 1
ATOM 850 C C . LEU A 1 107 ? 5.932 -2.967 -8.170 1.00 96.25 107 LEU A C 1
ATOM 852 O O . LEU A 1 107 ? 4.990 -3.585 -7.667 1.00 96.25 107 LEU A O 1
ATOM 856 N N . GLY A 1 108 ? 6.888 -3.587 -8.860 1.00 95.12 108 GLY A N 1
ATOM 857 C CA . GLY A 1 108 ? 6.891 -5.033 -9.079 1.00 95.12 108 GLY A CA 1
ATOM 858 C C . GLY A 1 108 ? 7.147 -5.814 -7.790 1.00 95.12 108 GLY A C 1
ATOM 859 O O . GLY A 1 108 ? 7.990 -5.428 -6.990 1.00 95.12 108 GLY A O 1
ATOM 860 N N . VAL A 1 109 ? 6.466 -6.941 -7.603 1.00 94.31 109 VAL A N 1
ATOM 861 C CA . VAL A 1 109 ? 6.757 -7.894 -6.520 1.00 94.31 109 VAL A CA 1
ATOM 862 C C . VAL A 1 109 ? 7.078 -9.236 -7.156 1.00 94.31 109 VAL A C 1
ATOM 864 O O . VAL A 1 109 ? 6.320 -9.712 -8.005 1.00 94.31 109 VAL A O 1
ATOM 867 N N . ASP A 1 110 ? 8.208 -9.833 -6.787 1.00 92.00 110 ASP A N 1
ATOM 868 C CA . ASP A 1 110 ? 8.582 -11.150 -7.289 1.00 92.00 110 ASP A CA 1
ATOM 869 C C . ASP A 1 110 ? 7.612 -12.209 -6.741 1.00 92.00 110 ASP A C 1
ATOM 871 O O . ASP A 1 110 ? 7.297 -12.247 -5.552 1.00 92.00 110 ASP A O 1
ATOM 875 N N . ALA A 1 111 ? 7.110 -13.073 -7.620 1.00 88.25 111 ALA A N 1
ATOM 876 C CA . ALA A 1 111 ? 6.096 -14.056 -7.256 1.00 88.25 111 ALA A CA 1
ATOM 877 C C . ALA A 1 111 ? 6.640 -15.223 -6.412 1.00 88.25 111 ALA A C 1
ATOM 879 O O . ALA A 1 111 ? 5.840 -15.920 -5.788 1.00 88.25 111 ALA A O 1
ATOM 880 N N . ASP A 1 112 ? 7.958 -15.452 -6.415 1.00 90.50 112 ASP A N 1
ATOM 881 C CA . ASP A 1 112 ? 8.559 -16.622 -5.763 1.00 90.50 112 ASP A CA 1
ATOM 882 C C . ASP A 1 112 ? 9.032 -16.321 -4.335 1.00 90.50 112 ASP A C 1
ATOM 884 O O . ASP A 1 112 ? 8.824 -17.135 -3.436 1.00 90.50 112 ASP A O 1
ATOM 888 N N . ASP A 1 113 ? 9.662 -15.162 -4.125 1.00 92.44 113 ASP A N 1
ATOM 889 C CA . ASP A 1 113 ? 10.276 -14.766 -2.849 1.00 92.44 113 ASP A CA 1
ATOM 890 C C . ASP A 1 113 ? 9.611 -13.543 -2.191 1.00 92.44 113 ASP A C 1
ATOM 892 O O . ASP A 1 113 ? 9.951 -13.202 -1.061 1.00 92.44 113 ASP A O 1
ATOM 896 N N . ALA A 1 114 ? 8.614 -12.934 -2.848 1.00 93.62 114 ALA A N 1
ATOM 897 C CA . ALA A 1 114 ? 7.926 -11.719 -2.405 1.00 93.62 114 ALA A CA 1
ATOM 898 C C . ALA A 1 114 ? 8.812 -10.468 -2.294 1.00 93.62 114 ALA A C 1
ATOM 900 O O . ALA A 1 114 ? 8.387 -9.469 -1.701 1.00 93.62 114 ALA A O 1
ATOM 901 N N . ASP A 1 115 ? 10.007 -10.481 -2.884 1.00 96.06 115 ASP A N 1
ATOM 902 C CA . ASP A 1 115 ? 10.883 -9.318 -2.895 1.00 96.06 115 ASP A CA 1
ATOM 903 C C . ASP A 1 115 ? 10.263 -8.171 -3.700 1.00 96.06 115 ASP A C 1
ATOM 905 O O . ASP A 1 115 ? 9.680 -8.363 -4.773 1.00 96.06 115 ASP A O 1
ATOM 909 N N . LEU A 1 116 ? 10.440 -6.946 -3.205 1.00 97.12 116 LEU A N 1
ATOM 910 C CA . LEU A 1 116 ? 10.072 -5.743 -3.946 1.00 97.12 116 LEU A CA 1
ATOM 911 C C . LEU A 1 116 ? 11.115 -5.497 -5.037 1.00 97.12 116 LEU A C 1
ATOM 913 O O . LEU A 1 116 ? 12.318 -5.470 -4.764 1.00 97.12 116 LEU A O 1
ATOM 917 N N . ILE A 1 117 ? 10.651 -5.284 -6.264 1.00 97.19 117 ILE A N 1
ATOM 918 C CA . ILE A 1 117 ? 11.457 -5.036 -7.456 1.00 97.19 117 ILE A CA 1
ATOM 919 C C . ILE A 1 117 ? 11.293 -3.568 -7.857 1.00 97.19 117 ILE A C 1
ATOM 921 O O . ILE A 1 117 ? 10.212 -3.125 -8.244 1.00 97.19 117 ILE A O 1
ATOM 925 N N . PHE A 1 118 ? 12.391 -2.817 -7.791 1.00 97.62 118 PHE A N 1
ATOM 926 C CA . PHE A 1 118 ? 12.431 -1.393 -8.141 1.00 97.62 118 PHE A CA 1
ATOM 927 C C . PHE A 1 118 ? 12.919 -1.162 -9.574 1.00 97.62 118 PHE A C 1
ATOM 929 O O . PHE A 1 118 ? 12.710 -0.095 -10.142 1.00 97.62 118 PHE A O 1
ATOM 936 N N . SER A 1 119 ? 13.568 -2.160 -10.175 1.00 97.44 119 SER A N 1
ATOM 937 C CA . SER A 1 119 ? 13.928 -2.150 -11.595 1.00 97.44 119 SER A CA 1
ATOM 938 C C . SER A 1 119 ? 12.738 -2.505 -12.495 1.00 97.44 119 SER A C 1
ATOM 940 O O . SER A 1 119 ? 11.779 -3.116 -12.018 1.00 97.44 119 SER A O 1
ATOM 942 N N . PRO A 1 120 ? 12.803 -2.182 -13.801 1.00 96.81 120 PRO A N 1
ATOM 943 C CA . PRO A 1 120 ? 11.775 -2.584 -14.752 1.00 96.81 120 PRO A CA 1
ATOM 944 C C . PRO A 1 120 ? 11.526 -4.095 -14.746 1.00 96.81 120 PRO A C 1
ATOM 946 O O . PRO A 1 120 ? 12.466 -4.898 -14.705 1.00 96.81 120 PRO A O 1
ATOM 949 N N . ILE A 1 121 ? 10.255 -4.476 -14.834 1.00 95.62 121 ILE A N 1
ATOM 950 C CA . ILE A 1 121 ? 9.797 -5.856 -14.973 1.00 95.62 121 ILE A CA 1
ATOM 951 C C . ILE A 1 121 ? 9.157 -6.079 -16.342 1.00 95.62 121 ILE A C 1
ATOM 953 O O . ILE A 1 121 ? 8.627 -5.163 -16.971 1.00 95.62 121 ILE A O 1
ATOM 957 N N . ASP A 1 122 ? 9.176 -7.324 -16.796 1.00 94.12 122 ASP A N 1
ATOM 958 C CA . ASP A 1 122 ? 8.342 -7.775 -17.901 1.00 94.12 122 ASP A CA 1
ATOM 959 C C . ASP A 1 122 ? 6.932 -8.071 -17.364 1.00 94.12 122 ASP A C 1
ATOM 961 O O . ASP A 1 122 ? 6.756 -8.951 -16.522 1.00 94.12 122 ASP A O 1
ATOM 965 N N . PHE A 1 123 ? 5.914 -7.341 -17.831 1.00 90.00 123 PHE A N 1
ATOM 966 C CA . PHE A 1 123 ? 4.539 -7.488 -17.331 1.00 90.00 123 PHE A CA 1
ATOM 967 C C . PHE A 1 123 ? 3.903 -8.853 -17.642 1.00 90.00 123 PHE A C 1
ATOM 969 O O . PHE A 1 123 ? 2.976 -9.264 -16.946 1.00 90.00 123 PHE A O 1
ATOM 976 N N . GLY A 1 124 ? 4.384 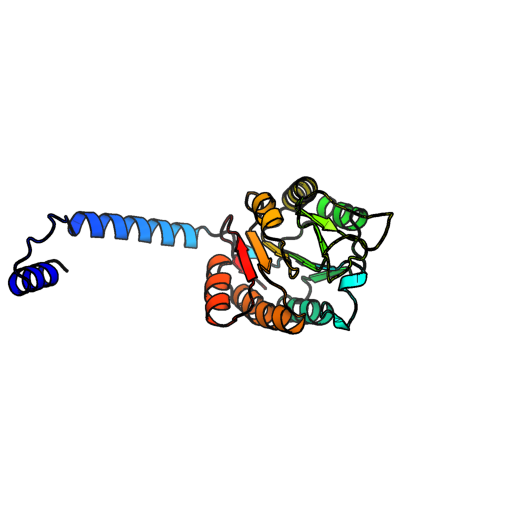-9.572 -18.663 1.00 88.75 124 GLY A N 1
ATOM 977 C CA . GLY A 1 124 ? 3.866 -10.896 -19.016 1.00 88.75 124 GLY A CA 1
ATOM 978 C C . GLY A 1 124 ? 4.330 -11.983 -18.046 1.00 88.75 124 GLY A C 1
ATOM 979 O O . GLY A 1 124 ? 3.567 -12.881 -17.691 1.00 88.75 124 GLY A O 1
ATOM 980 N N . THR A 1 125 ? 5.577 -11.887 -17.591 1.00 89.31 125 THR A N 1
ATOM 981 C CA . THR A 1 125 ? 6.226 -12.874 -16.713 1.00 89.31 125 THR A CA 1
ATOM 982 C C . THR A 1 125 ? 6.304 -12.431 -15.254 1.00 89.31 125 THR A C 1
ATOM 984 O O . THR A 1 125 ? 6.467 -13.274 -14.372 1.00 89.31 125 THR A O 1
ATOM 987 N N . ASN A 1 126 ? 6.145 -11.133 -14.985 1.00 87.44 126 ASN A N 1
ATOM 988 C CA . ASN A 1 126 ? 6.348 -10.491 -13.687 1.00 87.44 126 ASN A CA 1
ATOM 989 C C . ASN A 1 126 ? 7.761 -10.729 -13.119 1.00 87.44 126 ASN A C 1
ATOM 991 O O . ASN A 1 126 ? 7.943 -10.912 -11.916 1.00 87.44 126 ASN A O 1
ATOM 995 N N . LYS A 1 127 ? 8.762 -10.784 -14.006 1.00 91.56 127 LYS A N 1
ATOM 996 C CA . LYS A 1 127 ? 10.177 -10.982 -13.669 1.00 91.56 127 LYS A CA 1
ATOM 997 C C . LYS A 1 127 ? 11.009 -9.768 -14.087 1.00 91.56 127 LYS A C 1
ATOM 999 O O . LYS A 1 127 ? 10.584 -9.032 -14.978 1.00 91.56 127 LYS A O 1
ATOM 1004 N N . PRO A 1 128 ? 12.184 -9.542 -13.471 1.00 94.31 128 PRO A N 1
ATOM 1005 C CA . PRO A 1 128 ? 13.068 -8.449 -13.864 1.00 94.31 128 PRO A CA 1
ATOM 1006 C C . PRO A 1 128 ? 13.399 -8.473 -15.361 1.00 94.31 128 PRO A C 1
ATOM 1008 O O . PRO A 1 128 ? 13.811 -9.504 -15.890 1.00 94.31 128 PRO A O 1
ATOM 1011 N N . ALA A 1 129 ? 13.253 -7.329 -16.031 1.00 95.50 129 ALA A N 1
ATOM 1012 C CA . ALA A 1 129 ? 13.591 -7.163 -17.447 1.00 95.50 129 ALA A CA 1
ATOM 1013 C C . ALA A 1 129 ? 15.088 -6.861 -17.671 1.00 95.50 129 ALA A C 1
ATOM 1015 O O . ALA A 1 129 ? 15.562 -6.833 -18.807 1.00 95.50 129 ALA A O 1
ATOM 1016 N N . THR A 1 130 ? 15.844 -6.623 -16.595 1.00 93.00 130 THR A N 1
ATOM 1017 C CA . THR A 1 130 ? 17.261 -6.240 -16.619 1.00 93.00 130 THR A CA 1
ATOM 1018 C C . THR A 1 130 ? 18.129 -7.237 -15.853 1.00 93.00 130 THR A C 1
ATOM 1020 O O . THR A 1 130 ? 17.683 -7.878 -14.906 1.00 93.00 130 THR A O 1
ATOM 1023 N N . ALA A 1 131 ? 19.405 -7.359 -16.241 1.00 92.25 131 ALA A N 1
ATOM 1024 C CA . ALA A 1 131 ? 20.360 -8.241 -15.560 1.00 92.25 131 ALA A CA 1
ATOM 1025 C C . ALA A 1 131 ? 20.784 -7.710 -14.178 1.00 92.25 131 ALA A C 1
ATOM 1027 O O . ALA A 1 131 ? 20.971 -8.482 -13.240 1.00 92.25 131 ALA A O 1
ATOM 1028 N N . ALA A 1 132 ? 20.943 -6.390 -14.051 1.00 94.31 132 ALA A N 1
ATOM 1029 C CA . ALA A 1 132 ? 21.134 -5.729 -12.767 1.00 94.31 132 ALA A CA 1
ATOM 1030 C C . ALA A 1 132 ? 19.755 -5.378 -12.204 1.00 94.31 132 ALA A C 1
ATOM 1032 O O . ALA A 1 132 ? 19.033 -4.588 -12.814 1.00 94.31 132 ALA A O 1
ATOM 1033 N N . VAL A 1 133 ? 19.397 -5.988 -11.075 1.00 96.44 133 VAL A N 1
ATOM 1034 C CA . VAL A 1 133 ? 18.086 -5.816 -10.448 1.00 96.44 133 VAL A CA 1
ATOM 1035 C C . VAL A 1 133 ? 18.252 -5.106 -9.111 1.00 96.44 133 VAL A C 1
ATOM 1037 O O . VAL A 1 133 ? 18.962 -5.592 -8.232 1.00 96.44 133 VAL A O 1
ATOM 1040 N N . ASP A 1 134 ? 17.583 -3.968 -8.958 1.00 98.06 134 ASP A N 1
ATOM 1041 C CA . ASP A 1 134 ? 17.378 -3.312 -7.671 1.00 98.06 134 ASP A CA 1
ATOM 1042 C C . ASP A 1 134 ? 16.201 -3.988 -6.956 1.00 98.06 134 ASP A C 1
ATOM 1044 O O . ASP A 1 134 ? 15.055 -3.915 -7.413 1.00 98.06 134 ASP A O 1
ATOM 1048 N N . LYS A 1 135 ? 16.507 -4.695 -5.865 1.00 97.19 135 LYS A N 1
ATOM 1049 C CA . LYS A 1 135 ? 15.561 -5.488 -5.074 1.00 97.19 135 LYS A CA 1
ATOM 1050 C C . LYS A 1 135 ? 15.675 -5.170 -3.586 1.00 97.19 135 LYS A C 1
ATOM 1052 O O . LYS A 1 135 ? 16.748 -4.830 -3.081 1.00 97.19 135 LYS A O 1
ATOM 1057 N N . MET A 1 136 ? 14.572 -5.351 -2.871 1.00 98.12 136 MET A N 1
ATOM 1058 C CA . MET A 1 136 ? 14.528 -5.371 -1.411 1.00 98.12 136 MET A CA 1
ATOM 1059 C C . MET A 1 136 ? 13.800 -6.622 -0.952 1.00 98.12 136 MET A C 1
ATOM 1061 O O . MET A 1 136 ? 12.698 -6.886 -1.426 1.00 98.12 136 MET A O 1
ATOM 1065 N N . SER A 1 137 ? 14.389 -7.340 0.004 1.00 97.69 137 SER A N 1
ATOM 1066 C CA . SER A 1 137 ? 13.733 -8.522 0.545 1.00 97.69 137 SER A CA 1
ATOM 1067 C C . SER A 1 137 ? 12.447 -8.177 1.284 1.00 97.69 137 SER A C 1
ATOM 1069 O O . SER A 1 137 ? 12.369 -7.128 1.934 1.00 97.69 137 SER A O 1
ATOM 1071 N N . ALA A 1 138 ? 11.460 -9.072 1.229 1.00 96.69 138 ALA A N 1
ATOM 1072 C CA . ALA A 1 138 ? 10.209 -8.920 1.973 1.00 96.69 138 ALA A CA 1
ATOM 1073 C C . ALA A 1 138 ? 10.456 -8.701 3.481 1.00 96.69 138 ALA A C 1
ATOM 1075 O O . ALA A 1 138 ? 9.909 -7.776 4.085 1.00 96.69 138 ALA A O 1
ATOM 1076 N N . GLU A 1 139 ? 11.369 -9.483 4.069 1.00 96.88 139 GLU A N 1
ATOM 1077 C CA . GLU A 1 139 ? 11.806 -9.327 5.464 1.00 96.88 139 GLU A CA 1
ATOM 1078 C C . GLU A 1 139 ? 12.426 -7.942 5.712 1.00 96.88 139 GLU A C 1
ATOM 1080 O O . GLU A 1 139 ? 12.069 -7.246 6.666 1.00 96.88 139 GLU A O 1
ATOM 1085 N N . GLY A 1 140 ? 13.337 -7.510 4.831 1.00 97.69 140 GLY A N 1
ATOM 1086 C CA . GLY A 1 140 ? 13.997 -6.212 4.936 1.00 97.69 140 GLY A CA 1
ATOM 1087 C C . GLY A 1 140 ? 13.001 -5.055 4.876 1.00 97.69 140 GLY A C 1
ATOM 1088 O O . GLY A 1 140 ? 13.124 -4.093 5.633 1.00 97.69 140 GLY A O 1
ATOM 1089 N N . PHE A 1 141 ? 11.978 -5.169 4.032 1.00 98.19 141 PHE A N 1
ATOM 1090 C CA . PHE A 1 141 ? 10.881 -4.212 3.978 1.00 98.19 141 PHE A CA 1
ATOM 1091 C C . PHE A 1 141 ? 10.049 -4.213 5.260 1.00 98.19 141 PHE A C 1
ATOM 1093 O O . PHE A 1 141 ? 9.784 -3.142 5.804 1.00 98.19 141 PHE A O 1
ATOM 1100 N N . GLY A 1 142 ? 9.716 -5.387 5.802 1.00 97.62 142 GLY A N 1
ATOM 1101 C CA . GLY A 1 142 ? 9.037 -5.507 7.092 1.00 97.62 142 GLY A CA 1
ATOM 1102 C C . GLY A 1 142 ? 9.774 -4.770 8.216 1.00 97.62 142 GLY A C 1
ATOM 1103 O O . GLY A 1 142 ? 9.172 -3.985 8.954 1.00 97.62 142 GLY A O 1
ATOM 1104 N N . VAL A 1 143 ? 11.098 -4.937 8.305 1.00 98.06 143 VAL A N 1
ATOM 1105 C CA . VAL A 1 143 ? 11.934 -4.209 9.277 1.00 98.06 143 VAL A CA 1
ATOM 1106 C C . VAL A 1 143 ? 11.812 -2.692 9.100 1.00 98.06 143 VAL A C 1
ATOM 1108 O O . VAL A 1 143 ? 11.663 -1.974 10.090 1.00 98.06 143 VAL A O 1
ATOM 1111 N N . LEU A 1 144 ? 11.817 -2.195 7.861 1.00 98.44 144 LEU A N 1
ATOM 1112 C CA . LEU A 1 144 ? 11.680 -0.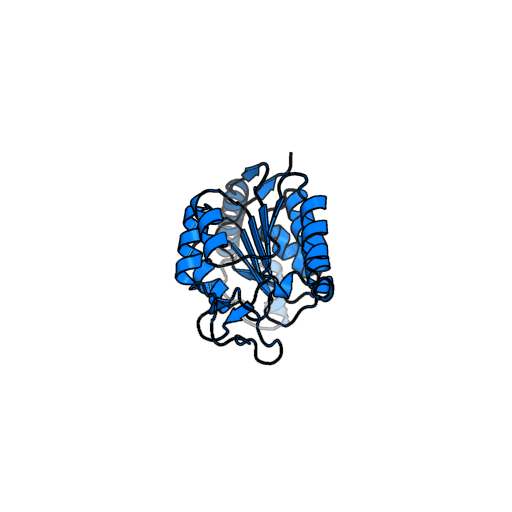763 7.576 1.00 98.44 144 LEU A CA 1
ATOM 1113 C C . LEU A 1 144 ? 10.289 -0.213 7.912 1.00 98.44 144 LEU A C 1
ATOM 1115 O O . LEU A 1 144 ? 10.187 0.885 8.454 1.00 98.44 144 LEU A O 1
ATOM 1119 N N . LEU A 1 145 ? 9.222 -0.967 7.641 1.00 98.44 145 LEU A N 1
ATOM 1120 C CA . LEU A 1 145 ? 7.857 -0.585 8.023 1.00 98.44 145 LEU A CA 1
ATOM 1121 C C . LEU A 1 145 ? 7.712 -0.460 9.539 1.00 98.44 145 LEU A C 1
ATOM 1123 O O . LEU A 1 145 ? 7.076 0.469 10.040 1.00 98.44 145 LEU A O 1
ATOM 1127 N N . LYS A 1 146 ? 8.331 -1.388 10.277 1.00 97.88 146 LYS A N 1
ATOM 1128 C CA . LYS A 1 146 ? 8.362 -1.350 11.738 1.00 97.88 146 LYS A CA 1
ATOM 1129 C C . LYS A 1 146 ? 9.112 -0.119 12.245 1.00 97.88 146 LYS A C 1
ATOM 1131 O O . LYS A 1 146 ? 8.608 0.552 13.143 1.00 97.88 146 LYS A O 1
ATOM 1136 N N . GLU A 1 147 ? 10.271 0.185 11.661 1.00 97.88 147 GLU A N 1
ATOM 1137 C CA . GLU A 1 147 ? 11.072 1.371 12.000 1.00 97.88 147 GLU A CA 1
ATOM 1138 C C . GLU A 1 147 ? 10.295 2.672 11.743 1.00 97.88 147 GLU A C 1
ATOM 1140 O O . GLU A 1 147 ? 10.256 3.560 12.593 1.00 97.88 147 GLU A O 1
ATOM 1145 N N . SER A 1 148 ? 9.580 2.752 10.617 1.00 97.88 148 SER A N 1
ATOM 1146 C CA . SER A 1 148 ? 8.750 3.909 10.260 1.00 97.88 148 SER A CA 1
ATOM 1147 C C . SER A 1 148 ? 7.410 3.968 11.018 1.00 97.88 148 SER A C 1
ATOM 1149 O O . SER A 1 148 ? 6.643 4.916 10.841 1.00 97.88 148 SER A O 1
ATOM 1151 N N . ASN A 1 149 ? 7.116 2.984 11.882 1.00 97.44 149 ASN A N 1
ATOM 1152 C CA . ASN A 1 149 ? 5.846 2.821 12.604 1.00 97.44 149 ASN A CA 1
ATOM 1153 C C . ASN A 1 149 ? 4.613 2.859 11.675 1.00 97.44 149 ASN A C 1
ATOM 1155 O O . ASN A 1 149 ? 3.570 3.424 12.021 1.00 97.44 149 ASN A O 1
ATOM 1159 N N . THR A 1 150 ? 4.742 2.260 10.491 1.00 98.56 150 THR A N 1
ATOM 1160 C CA . THR A 1 150 ? 3.681 2.208 9.483 1.00 98.56 150 THR A CA 1
ATOM 1161 C C . THR A 1 150 ? 2.511 1.356 9.956 1.00 98.56 150 THR A C 1
ATOM 1163 O O . THR A 1 150 ? 2.688 0.293 10.549 1.00 98.56 150 THR A O 1
ATOM 1166 N N . LYS A 1 151 ? 1.287 1.830 9.702 1.00 98.38 151 LYS A N 1
ATOM 1167 C CA . LYS A 1 151 ? 0.042 1.182 10.148 1.00 98.38 151 LYS A CA 1
ATOM 1168 C C . LYS A 1 151 ? -0.727 0.543 9.004 1.00 98.38 151 LYS A C 1
ATOM 1170 O O . LYS A 1 151 ? -1.470 -0.416 9.232 1.00 98.38 151 LYS A O 1
ATOM 1175 N N . LEU A 1 152 ? -0.538 1.065 7.797 1.00 98.62 152 LEU A N 1
ATOM 1176 C CA . LEU A 1 152 ? -1.157 0.577 6.578 1.00 98.62 152 LEU A CA 1
ATOM 1177 C C . LEU A 1 152 ? -0.159 0.613 5.418 1.00 98.62 152 LEU A C 1
ATOM 1179 O O . LEU A 1 152 ? 0.447 1.645 5.144 1.00 98.62 152 LEU A O 1
ATOM 1183 N N . VAL A 1 153 ? -0.055 -0.503 4.710 1.00 98.25 153 VAL A N 1
ATOM 1184 C CA . VAL A 1 153 ? 0.607 -0.605 3.412 1.00 98.25 153 VAL A CA 1
ATOM 1185 C C . VAL A 1 153 ? -0.452 -0.827 2.339 1.00 98.25 153 VAL A C 1
ATOM 1187 O O . VAL A 1 153 ? -1.336 -1.663 2.504 1.00 98.25 153 VAL A O 1
ATOM 1190 N N . VAL A 1 154 ? -0.384 -0.100 1.233 1.00 97.75 154 VAL A N 1
ATOM 1191 C CA . VAL A 1 154 ? -1.223 -0.355 0.057 1.00 97.75 154 VAL A CA 1
ATOM 1192 C C . VAL A 1 154 ? -0.302 -0.704 -1.096 1.00 97.75 154 VAL A C 1
ATOM 1194 O O . VAL A 1 154 ? 0.566 0.088 -1.442 1.00 97.75 154 VAL A O 1
ATOM 1197 N N . LEU A 1 155 ? -0.460 -1.907 -1.643 1.00 94.31 155 LEU A N 1
ATOM 1198 C CA . LEU A 1 155 ? 0.238 -2.366 -2.838 1.00 94.31 155 LEU A CA 1
ATOM 1199 C C . LEU A 1 155 ? -0.781 -2.548 -3.954 1.00 94.31 155 LEU A C 1
ATOM 1201 O O . LEU A 1 155 ? -1.492 -3.556 -4.005 1.00 94.31 155 LEU A O 1
ATOM 1205 N N . ALA A 1 156 ? -0.825 -1.576 -4.859 1.00 80.06 156 ALA A N 1
ATOM 1206 C CA . ALA A 1 156 ? -1.690 -1.598 -6.035 1.00 80.06 156 ALA A CA 1
ATOM 1207 C C . ALA A 1 156 ? -1.106 -2.457 -7.177 1.00 80.06 156 ALA A C 1
ATOM 1209 O O . ALA A 1 156 ? -1.374 -2.221 -8.351 1.00 80.06 156 ALA A O 1
ATOM 1210 N N . THR A 1 157 ? -0.287 -3.466 -6.857 1.00 81.50 157 THR A N 1
ATOM 1211 C CA . THR A 1 157 ? 0.340 -4.347 -7.849 1.00 81.50 157 THR A CA 1
ATOM 1212 C C . THR A 1 157 ? -0.024 -5.812 -7.650 1.00 81.50 157 THR A C 1
ATOM 1214 O O . THR A 1 157 ? -0.404 -6.271 -6.570 1.00 81.50 157 THR A O 1
ATOM 1217 N N . CYS A 1 158 ? 0.029 -6.549 -8.759 1.00 76.25 158 CYS A N 1
ATOM 1218 C CA . CYS A 1 158 ? -0.431 -7.927 -8.850 1.00 76.25 158 CYS A CA 1
ATOM 1219 C C . CYS A 1 158 ? 0.416 -8.861 -7.974 1.00 76.25 158 CYS A C 1
ATOM 1221 O O . CYS A 1 158 ? 1.636 -8.729 -7.925 1.00 76.25 158 CYS A O 1
ATOM 1223 N N . LYS A 1 159 ? -0.212 -9.901 -7.407 1.00 74.19 159 LYS A N 1
ATOM 1224 C CA . LYS A 1 159 ? 0.468 -11.054 -6.774 1.00 74.19 159 LYS A CA 1
ATOM 1225 C C . LYS A 1 159 ? 1.274 -10.726 -5.507 1.00 74.19 159 LYS A C 1
ATOM 1227 O O . LYS A 1 159 ? 2.128 -11.508 -5.104 1.00 74.19 159 LYS A O 1
ATOM 1232 N N . ALA A 1 160 ? 0.940 -9.648 -4.805 1.00 83.06 160 ALA A N 1
ATOM 1233 C CA . ALA A 1 160 ? 1.620 -9.255 -3.569 1.00 83.06 160 ALA A CA 1
ATOM 1234 C C . ALA A 1 160 ? 1.115 -9.975 -2.293 1.00 83.06 160 ALA A C 1
ATOM 1236 O O . ALA A 1 160 ? 1.430 -9.566 -1.177 1.00 83.06 160 ALA A O 1
ATOM 1237 N N . LEU A 1 161 ? 0.328 -11.053 -2.417 1.00 84.31 161 LEU A N 1
ATOM 1238 C CA . LEU A 1 161 ? -0.228 -11.763 -1.253 1.00 84.31 161 LEU A CA 1
ATOM 1239 C C . LEU A 1 161 ? 0.844 -12.419 -0.374 1.00 84.31 161 LEU A C 1
ATOM 1241 O O . LEU A 1 161 ? 0.682 -12.432 0.845 1.00 84.31 161 LEU A O 1
ATOM 1245 N N . LEU A 1 162 ? 1.927 -12.936 -0.967 1.00 88.44 162 LEU A N 1
ATOM 1246 C CA . LEU A 1 162 ? 3.021 -13.542 -0.201 1.00 88.44 162 LEU A CA 1
ATOM 1247 C C . LEU A 1 162 ? 3.739 -12.488 0.655 1.00 88.44 162 LEU A C 1
ATOM 1249 O O . LEU A 1 162 ? 3.941 -12.707 1.846 1.00 88.44 162 LEU A O 1
ATOM 1253 N N . LEU A 1 163 ? 3.980 -11.298 0.095 1.00 92.12 163 LEU A N 1
ATOM 1254 C CA . LEU A 1 163 ? 4.472 -10.138 0.847 1.00 92.12 163 LEU A CA 1
ATOM 1255 C C . LEU A 1 163 ? 3.506 -9.746 1.974 1.00 92.12 163 LEU A C 1
ATOM 1257 O O . LEU A 1 163 ? 3.922 -9.367 3.065 1.00 92.12 163 LEU A O 1
ATOM 1261 N N . GLY A 1 164 ? 2.205 -9.909 1.734 1.00 90.62 164 GLY A N 1
ATOM 1262 C CA . GLY A 1 164 ? 1.167 -9.735 2.739 1.00 90.62 164 GLY A CA 1
ATOM 1263 C C . GLY A 1 164 ? 1.369 -10.568 4.001 1.00 90.62 164 GLY A C 1
ATOM 1264 O O . GLY A 1 164 ? 1.112 -10.067 5.093 1.00 90.62 164 GLY A O 1
ATOM 1265 N N . VAL A 1 165 ? 1.860 -11.806 3.883 1.00 90.69 165 VAL A N 1
ATOM 1266 C CA . VAL A 1 165 ? 2.144 -12.668 5.042 1.00 90.69 165 VAL A CA 1
ATOM 1267 C C . VAL A 1 165 ? 3.243 -12.054 5.908 1.00 90.69 165 VAL A C 1
ATOM 1269 O O . VAL A 1 165 ? 3.042 -11.904 7.114 1.00 90.69 165 VAL A O 1
ATOM 1272 N N . GLU A 1 166 ? 4.338 -11.606 5.293 1.00 92.44 166 GLU A N 1
ATOM 1273 C CA . GLU A 1 166 ? 5.461 -10.962 5.988 1.00 92.44 166 GLU A CA 1
ATOM 1274 C C . GLU A 1 166 ? 5.045 -9.646 6.665 1.00 92.44 166 GLU A C 1
ATOM 1276 O O . GLU A 1 166 ? 5.390 -9.374 7.817 1.00 92.44 166 GLU A O 1
ATOM 1281 N N . VAL A 1 167 ? 4.224 -8.840 5.984 1.00 94.62 167 VAL A N 1
ATOM 1282 C CA . VAL A 1 167 ? 3.738 -7.554 6.510 1.00 94.62 167 VAL A CA 1
ATOM 1283 C C . VAL A 1 167 ? 2.676 -7.736 7.603 1.00 94.62 167 VAL A C 1
ATOM 1285 O O . VAL A 1 167 ? 2.560 -6.880 8.484 1.00 94.62 167 VAL A O 1
ATOM 1288 N N . SER A 1 168 ? 1.934 -8.852 7.608 1.00 94.00 168 SER A N 1
ATOM 1289 C CA . SER A 1 168 ? 0.759 -9.074 8.472 1.00 94.00 168 SER A CA 1
ATOM 1290 C C . SER A 1 168 ? 1.035 -8.946 9.969 1.00 94.00 168 SER A C 1
ATOM 1292 O O . SER A 1 168 ? 0.142 -8.595 10.742 1.00 94.00 168 SER A O 1
ATOM 1294 N N . HIS A 1 169 ? 2.270 -9.195 10.400 1.00 94.00 169 HIS A N 1
ATOM 1295 C CA . HIS A 1 169 ? 2.678 -9.099 11.800 1.00 94.00 169 HIS A CA 1
ATOM 1296 C C . HIS A 1 169 ? 3.080 -7.677 12.220 1.00 94.00 169 HIS A C 1
ATOM 1298 O O . HIS A 1 169 ? 3.269 -7.420 13.409 1.00 94.00 169 HIS A O 1
ATOM 1304 N N . ILE A 1 170 ? 3.187 -6.753 11.264 1.00 96.75 170 ILE A N 1
ATOM 1305 C CA . ILE A 1 170 ? 3.775 -5.421 11.441 1.00 96.75 170 ILE A CA 1
ATOM 1306 C C . ILE A 1 170 ? 2.742 -4.328 11.171 1.00 96.75 170 ILE A C 1
ATOM 1308 O O . ILE A 1 170 ? 2.557 -3.439 12.000 1.00 96.75 170 ILE A O 1
ATOM 1312 N N . ALA A 1 171 ? 2.054 -4.413 10.034 1.00 97.94 171 ALA A N 1
ATOM 1313 C CA . ALA A 1 171 ? 1.093 -3.422 9.576 1.00 97.94 171 ALA A CA 1
ATOM 1314 C C . ALA A 1 171 ? -0.115 -4.102 8.925 1.00 97.94 171 ALA A C 1
ATOM 1316 O O . ALA A 1 171 ? -0.092 -5.282 8.574 1.00 97.94 171 ALA A O 1
ATOM 1317 N N . ASN A 1 172 ? -1.194 -3.346 8.754 1.00 98.00 172 ASN A N 1
ATOM 1318 C CA . ASN A 1 172 ? -2.265 -3.767 7.862 1.00 98.00 172 ASN A CA 1
ATOM 1319 C C . ASN A 1 172 ? -1.797 -3.626 6.417 1.00 98.00 172 ASN A C 1
ATOM 1321 O O . ASN A 1 172 ? -0.997 -2.741 6.118 1.00 98.00 172 ASN A O 1
ATOM 1325 N N . MET A 1 173 ? -2.335 -4.440 5.515 1.00 97.31 173 MET A N 1
ATOM 1326 C CA . MET A 1 173 ? -2.004 -4.340 4.100 1.00 97.31 173 MET A CA 1
ATOM 1327 C C . MET A 1 173 ? -3.235 -4.481 3.208 1.00 97.31 173 MET A C 1
ATOM 1329 O O . MET A 1 173 ? -4.125 -5.279 3.490 1.00 97.31 173 MET A O 1
ATOM 1333 N N . ALA A 1 174 ? -3.282 -3.700 2.135 1.00 96.88 174 ALA A N 1
ATOM 1334 C CA . ALA A 1 174 ? -4.194 -3.869 1.014 1.00 96.88 174 ALA A CA 1
ATOM 1335 C C . ALA A 1 174 ? -3.374 -4.316 -0.199 1.00 96.88 174 ALA A C 1
ATOM 1337 O O . ALA A 1 174 ? -2.391 -3.660 -0.533 1.00 96.88 174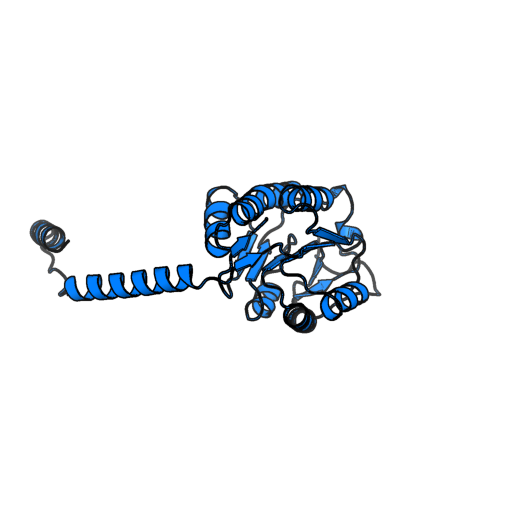 ALA A O 1
ATOM 1338 N N . ALA A 1 175 ? -3.740 -5.430 -0.828 1.00 94.50 175 ALA A N 1
ATOM 1339 C CA . ALA A 1 175 ? -2.983 -5.982 -1.952 1.00 94.50 175 ALA A CA 1
ATOM 1340 C C . ALA A 1 175 ? -3.905 -6.538 -3.034 1.00 94.50 175 ALA A C 1
ATOM 1342 O O . ALA A 1 175 ? -4.884 -7.210 -2.706 1.00 94.50 175 ALA A O 1
ATOM 1343 N N . ALA A 1 176 ? -3.587 -6.310 -4.307 1.00 91.44 176 ALA A N 1
ATOM 1344 C CA . ALA A 1 176 ? -4.337 -6.902 -5.411 1.00 91.44 176 ALA A CA 1
ATOM 1345 C C . ALA A 1 176 ? -4.026 -8.408 -5.554 1.00 91.44 176 ALA A C 1
ATOM 1347 O O . ALA A 1 176 ? -2.863 -8.812 -5.655 1.00 91.44 176 ALA A O 1
ATOM 1348 N N . ASP A 1 177 ? -5.061 -9.256 -5.582 1.00 87.94 177 ASP A N 1
ATOM 1349 C CA . ASP A 1 177 ? -4.918 -10.705 -5.818 1.00 87.94 177 ASP A CA 1
ATOM 1350 C C . ASP A 1 177 ? -4.965 -11.096 -7.307 1.00 87.94 177 ASP A C 1
ATOM 1352 O O . ASP A 1 177 ? -4.627 -12.226 -7.666 1.00 87.94 177 ASP A O 1
ATOM 1356 N N . ALA A 1 178 ? -5.300 -10.144 -8.178 1.00 88.19 178 ALA A N 1
ATOM 1357 C CA . ALA A 1 178 ? -5.326 -10.286 -9.626 1.00 88.19 178 ALA A CA 1
ATOM 1358 C C . ALA A 1 178 ? -4.804 -9.014 -10.309 1.00 88.19 178 ALA A C 1
ATOM 1360 O O . ALA A 1 178 ? -4.498 -8.018 -9.653 1.00 88.19 178 ALA A O 1
ATOM 1361 N N . THR A 1 179 ? -4.692 -9.058 -11.637 1.00 88.38 179 THR A N 1
ATOM 1362 C CA . THR A 1 179 ? -4.314 -7.888 -12.430 1.00 88.38 179 THR A CA 1
ATOM 1363 C C . THR A 1 179 ? -5.402 -6.830 -12.405 1.00 88.38 179 THR A C 1
ATOM 1365 O O . THR A 1 179 ? -6.569 -7.141 -12.642 1.00 88.38 179 THR A O 1
ATOM 1368 N N . ILE A 1 180 ? -4.995 -5.593 -12.123 1.00 91.81 180 ILE A N 1
ATOM 1369 C CA . ILE A 1 180 ? -5.851 -4.409 -12.106 1.00 91.81 180 ILE A CA 1
ATOM 1370 C C . ILE A 1 180 ? -5.241 -3.324 -12.989 1.00 91.81 180 ILE A C 1
ATOM 1372 O O . ILE A 1 180 ? -4.019 -3.266 -13.136 1.00 91.81 180 ILE A O 1
ATOM 1376 N N . THR A 1 181 ? -6.085 -2.495 -13.596 1.00 93.69 181 THR A N 1
ATOM 1377 C CA . THR A 1 181 ? -5.636 -1.272 -14.275 1.00 93.69 181 THR A CA 1
ATOM 1378 C C . THR A 1 181 ? -5.480 -0.133 -13.271 1.00 93.69 181 THR A C 1
ATOM 1380 O O . THR A 1 181 ? -6.041 -0.192 -12.174 1.00 93.69 181 THR A O 1
ATOM 1383 N N . GLY A 1 182 ? -4.760 0.922 -13.656 1.00 93.62 182 GLY A N 1
ATOM 1384 C CA . GLY A 1 182 ? -4.637 2.126 -12.833 1.00 93.62 182 GLY A CA 1
ATOM 1385 C C . GLY A 1 182 ? -5.991 2.774 -12.527 1.00 93.62 182 GLY A C 1
ATOM 1386 O O . GLY A 1 182 ? -6.229 3.215 -11.412 1.00 93.62 182 GLY A O 1
ATOM 1387 N N . GLU A 1 183 ? -6.943 2.747 -13.463 1.00 96.31 183 GLU A N 1
ATOM 1388 C CA . GLU A 1 183 ? -8.298 3.263 -13.225 1.00 96.31 183 GLU A CA 1
ATOM 1389 C C . GLU A 1 183 ? -9.064 2.429 -12.190 1.00 96.31 183 GLU A C 1
ATOM 1391 O O . GLU A 1 183 ? -9.779 2.982 -11.358 1.00 96.31 183 GLU A O 1
ATOM 1396 N N . GLN A 1 184 ? -8.905 1.101 -12.217 1.00 96.00 184 GLN A N 1
ATOM 1397 C CA . GLN A 1 184 ? -9.529 0.211 -11.232 1.00 96.00 184 GLN A CA 1
ATOM 1398 C C . GLN A 1 184 ? -8.920 0.372 -9.835 1.00 96.00 184 GLN A C 1
ATOM 1400 O O . GLN A 1 184 ? -9.637 0.211 -8.841 1.00 96.00 184 GLN A O 1
ATOM 1405 N N . ALA A 1 185 ? -7.612 0.645 -9.763 1.00 95.94 185 ALA A N 1
ATOM 1406 C CA . ALA A 1 185 ? -6.928 0.999 -8.524 1.00 95.94 185 ALA A CA 1
ATOM 1407 C C . ALA A 1 185 ? -7.480 2.327 -7.990 1.00 95.94 185 ALA A C 1
ATOM 1409 O O . ALA A 1 185 ? -8.072 2.339 -6.913 1.00 95.94 185 ALA A O 1
ATOM 1410 N N . ALA A 1 186 ? -7.454 3.387 -8.800 1.00 97.06 186 ALA A N 1
ATOM 1411 C CA . ALA A 1 186 ? -7.949 4.708 -8.429 1.00 97.06 186 ALA A CA 1
ATOM 1412 C C . ALA A 1 186 ? -9.423 4.707 -7.976 1.00 97.06 186 ALA A C 1
ATOM 1414 O O . ALA A 1 186 ? -9.755 5.325 -6.968 1.00 97.06 186 ALA A O 1
ATOM 1415 N N . GLU A 1 187 ? -10.318 3.978 -8.655 1.00 97.50 187 GLU A N 1
ATOM 1416 C CA . GLU A 1 187 ? -11.724 3.845 -8.233 1.00 97.50 187 GLU A CA 1
ATOM 1417 C C . GLU A 1 187 ? -11.846 3.180 -6.849 1.00 97.50 187 GLU A C 1
ATOM 1419 O O . GLU A 1 187 ? -12.624 3.615 -5.991 1.00 97.50 187 GLU A O 1
ATOM 1424 N N . TRP A 1 188 ? -11.065 2.123 -6.609 1.00 97.88 188 TRP A N 1
ATOM 1425 C CA . TRP A 1 188 ? -11.019 1.471 -5.301 1.00 97.88 188 TRP A CA 1
ATOM 1426 C C . TRP A 1 188 ? -10.476 2.416 -4.228 1.00 97.88 188 TRP A C 1
ATOM 1428 O O . TRP A 1 188 ? -11.021 2.474 -3.125 1.00 97.88 188 TRP A O 1
ATOM 1438 N N . GLU A 1 189 ? -9.437 3.176 -4.559 1.00 98.31 189 GLU A N 1
ATOM 1439 C CA . GLU A 1 189 ? -8.781 4.135 -3.679 1.00 98.31 189 GLU A CA 1
ATOM 1440 C C . GLU A 1 189 ? -9.695 5.296 -3.302 1.00 98.31 189 GLU A C 1
ATOM 1442 O O . GLU A 1 189 ? -9.757 5.643 -2.124 1.00 98.31 189 GLU A O 1
ATOM 1447 N N . GLU A 1 190 ? -10.453 5.857 -4.250 1.00 98.25 190 GLU A N 1
ATOM 1448 C CA . GLU A 1 190 ? -11.420 6.923 -3.968 1.00 98.25 190 GLU A CA 1
ATOM 1449 C C . GLU A 1 190 ? -12.442 6.470 -2.924 1.00 98.25 190 GLU A C 1
ATOM 1451 O O . GLU A 1 190 ? -12.740 7.194 -1.970 1.00 98.25 190 GLU A O 1
ATOM 1456 N N . CYS A 1 191 ? -12.943 5.244 -3.071 1.00 98.06 191 CYS A N 1
ATOM 1457 C CA . CYS A 1 191 ? -13.883 4.652 -2.132 1.00 98.06 191 CYS A CA 1
ATOM 1458 C C . CYS A 1 191 ? -13.219 4.377 -0.770 1.00 98.06 191 CYS A C 1
ATOM 1460 O O . CYS A 1 191 ? -13.728 4.772 0.282 1.00 98.06 191 CYS A O 1
ATOM 1462 N N . PHE A 1 192 ? -12.055 3.727 -0.784 1.00 98.50 192 PHE A N 1
ATOM 1463 C CA . PHE A 1 192 ? -11.359 3.289 0.418 1.00 98.50 192 PHE A CA 1
ATOM 1464 C C . PHE A 1 192 ? -10.827 4.449 1.254 1.00 98.50 192 PHE A C 1
ATOM 1466 O O . PHE A 1 192 ? -11.160 4.562 2.438 1.00 98.50 192 PHE A O 1
ATOM 1473 N N . TYR A 1 193 ? -10.026 5.325 0.650 1.00 98.44 193 TYR A N 1
ATOM 1474 C CA . TYR A 1 193 ? -9.473 6.486 1.331 1.00 98.44 193 TYR A CA 1
ATOM 1475 C C . TYR A 1 193 ? -10.569 7.480 1.716 1.00 98.44 193 TYR A C 1
ATOM 1477 O O . TYR A 1 193 ? -10.483 8.057 2.800 1.00 98.44 193 TYR A O 1
ATOM 1485 N N . GLY A 1 194 ? -11.638 7.604 0.918 1.00 97.75 194 GLY A N 1
ATOM 1486 C CA . GLY A 1 194 ? -12.823 8.383 1.281 1.00 97.75 194 GLY A CA 1
ATOM 1487 C C . GLY A 1 194 ? -13.417 7.948 2.625 1.00 97.75 194 GLY A C 1
ATOM 1488 O O . GLY A 1 194 ? -13.605 8.775 3.517 1.00 97.75 194 GLY A O 1
ATOM 1489 N N . PHE A 1 195 ? -13.608 6.640 2.844 1.00 97.94 195 PHE A N 1
ATOM 1490 C CA . PHE A 1 195 ? -14.075 6.142 4.144 1.00 97.94 195 PHE A CA 1
ATOM 1491 C C . PHE A 1 195 ? -13.081 6.371 5.283 1.00 97.94 195 PHE A C 1
ATOM 1493 O O . PHE A 1 195 ? -13.507 6.616 6.414 1.00 97.94 195 PHE A O 1
ATOM 1500 N N . LEU A 1 196 ? -11.775 6.301 5.019 1.00 97.75 196 LEU A N 1
ATOM 1501 C CA . LEU A 1 196 ? -10.779 6.640 6.036 1.00 97.75 196 LEU A CA 1
ATOM 1502 C C . LEU A 1 196 ? -10.879 8.120 6.430 1.00 97.75 196 LEU A C 1
ATOM 1504 O O . LEU A 1 196 ? -10.916 8.415 7.620 1.00 97.75 196 LEU A O 1
ATOM 1508 N N . ALA A 1 197 ? -11.012 9.034 5.466 1.00 96.06 197 ALA A N 1
ATOM 1509 C CA . ALA A 1 197 ? -11.172 10.464 5.736 1.00 96.06 197 ALA A CA 1
ATOM 1510 C C . ALA A 1 197 ? -12.487 10.808 6.461 1.00 96.06 197 ALA A C 1
ATOM 1512 O O . ALA A 1 197 ? -12.522 11.735 7.264 1.00 96.06 197 ALA A O 1
ATOM 1513 N N . GLU A 1 198 ? -13.550 10.019 6.273 1.00 95.75 198 GLU A N 1
ATOM 1514 C CA . GLU A 1 198 ? -14.787 10.106 7.068 1.00 95.75 198 GLU A CA 1
ATOM 1515 C C . GLU A 1 198 ? -14.642 9.595 8.520 1.00 95.75 198 GLU A C 1
ATOM 1517 O O . GLU A 1 198 ? -15.628 9.515 9.264 1.00 95.75 198 GLU A O 1
ATOM 1522 N N . GLY A 1 199 ? -13.440 9.183 8.931 1.00 94.81 199 GLY A N 1
ATOM 1523 C CA . GLY A 1 199 ? -13.161 8.663 10.266 1.00 94.81 199 GLY A CA 1
ATOM 1524 C C . GLY A 1 199 ? -13.691 7.248 10.498 1.00 94.81 199 GLY A C 1
ATOM 1525 O O . GLY A 1 199 ? -13.882 6.842 11.649 1.00 94.81 199 GLY A O 1
ATOM 1526 N N . LYS A 1 200 ? -13.963 6.469 9.438 1.00 95.50 200 LYS A N 1
ATOM 1527 C CA . LYS A 1 200 ? -14.221 5.032 9.609 1.00 95.50 200 LYS A CA 1
ATOM 1528 C C . LYS A 1 200 ? -12.924 4.346 10.035 1.00 95.50 200 LYS A C 1
ATOM 1530 O O . LYS A 1 200 ? -11.840 4.702 9.577 1.00 95.50 200 LYS A O 1
ATOM 1535 N N . SER A 1 201 ? -13.036 3.326 10.888 1.00 95.94 201 SER A N 1
ATOM 1536 C CA . SER A 1 201 ? -11.879 2.478 11.179 1.00 95.94 201 SER A CA 1
ATOM 1537 C C . SER A 1 201 ? -11.425 1.747 9.923 1.00 95.94 201 SER A C 1
ATOM 1539 O O . SER A 1 201 ? -12.224 1.487 9.016 1.00 95.94 201 SER A O 1
ATOM 1541 N N . LEU A 1 202 ? -10.149 1.393 9.876 1.00 97.00 202 LEU A N 1
ATOM 1542 C CA . LEU A 1 202 ? -9.532 0.729 8.741 1.00 97.00 202 LEU A CA 1
ATOM 1543 C C . LEU A 1 202 ? -10.277 -0.555 8.354 1.00 97.00 202 LEU A C 1
ATOM 1545 O O . LEU A 1 202 ? -1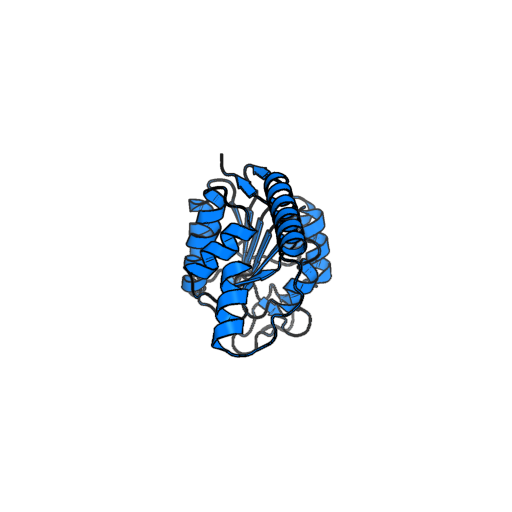0.566 -0.786 7.178 1.00 97.00 202 LEU A O 1
ATOM 1549 N N . PHE A 1 203 ? -10.664 -1.374 9.335 1.00 96.00 203 PHE A N 1
ATOM 1550 C CA . PHE A 1 203 ? -11.432 -2.591 9.065 1.00 96.00 203 PHE A CA 1
ATOM 1551 C C . PHE A 1 203 ? -12.804 -2.285 8.471 1.00 96.00 203 PHE A C 1
ATOM 1553 O O . PHE A 1 203 ? -13.242 -2.986 7.553 1.00 96.00 203 PHE A O 1
ATOM 1560 N N . LYS A 1 204 ? -13.468 -1.232 8.960 1.00 95.81 204 LYS A N 1
ATOM 1561 C CA . LYS A 1 204 ? -14.768 -0.822 8.438 1.00 95.81 204 LYS A CA 1
ATOM 1562 C C . LYS A 1 204 ? -14.654 -0.253 7.025 1.00 95.81 204 LYS A C 1
ATOM 1564 O O . LYS A 1 204 ? -15.499 -0.577 6.193 1.00 95.81 204 LYS A O 1
ATOM 1569 N N . ALA A 1 205 ? -13.618 0.534 6.742 1.00 97.81 205 ALA A N 1
ATOM 1570 C CA . ALA A 1 205 ? -13.341 1.054 5.407 1.00 97.81 205 ALA A CA 1
ATOM 1571 C C . ALA A 1 205 ? -13.129 -0.085 4.401 1.00 97.81 205 ALA A C 1
ATOM 1573 O O . ALA A 1 205 ? -13.763 -0.082 3.349 1.00 97.81 205 ALA A O 1
ATOM 1574 N N . PHE A 1 206 ? -12.360 -1.125 4.750 1.00 97.50 206 PHE A N 1
ATOM 1575 C CA . PHE A 1 206 ? -12.225 -2.313 3.898 1.00 97.50 206 PHE A CA 1
ATOM 1576 C C . PHE A 1 206 ? -13.564 -3.005 3.610 1.00 97.50 206 PHE A C 1
ATOM 1578 O O . PHE A 1 206 ? -13.838 -3.385 2.472 1.00 97.50 206 PHE A O 1
ATOM 1585 N N . GLU A 1 207 ? -14.410 -3.183 4.627 1.00 96.69 207 GLU A N 1
ATOM 1586 C CA . GLU A 1 207 ? -15.717 -3.829 4.461 1.00 96.69 207 GLU A CA 1
ATOM 1587 C C . GLU A 1 207 ? -16.661 -3.026 3.566 1.00 96.69 207 GLU A C 1
ATOM 1589 O O . GLU A 1 207 ? -17.318 -3.604 2.699 1.00 96.69 207 GLU A O 1
ATOM 1594 N N . LEU A 1 208 ? -16.715 -1.707 3.770 1.00 97.31 208 LEU A N 1
ATOM 1595 C CA . LEU A 1 208 ? -17.547 -0.807 2.976 1.00 97.31 208 LEU A CA 1
ATOM 1596 C C . LEU A 1 208 ? -17.055 -0.724 1.531 1.00 97.31 208 LEU A C 1
ATOM 1598 O O . LEU A 1 208 ? -17.870 -0.832 0.615 1.00 97.31 208 LEU A O 1
ATOM 1602 N N . THR A 1 209 ? -15.741 -0.627 1.327 1.00 97.94 209 THR A N 1
ATOM 1603 C CA . THR A 1 209 ? -15.134 -0.594 -0.012 1.00 97.94 209 THR A CA 1
ATOM 1604 C C . THR A 1 209 ? -15.438 -1.873 -0.776 1.00 97.94 209 THR A C 1
ATOM 1606 O O . THR A 1 209 ? -15.922 -1.819 -1.899 1.00 97.94 209 THR A O 1
ATOM 1609 N N . ARG A 1 210 ? -15.277 -3.044 -0.145 1.00 95.94 210 ARG A N 1
ATOM 1610 C CA . ARG A 1 210 ? -15.600 -4.338 -0.769 1.00 95.94 210 ARG A CA 1
ATOM 1611 C C . ARG A 1 210 ? -17.072 -4.460 -1.184 1.00 95.94 210 ARG A C 1
ATOM 1613 O O . ARG A 1 210 ? -17.391 -5.239 -2.072 1.00 95.94 210 ARG A O 1
ATOM 1620 N N . SER A 1 211 ? -17.980 -3.744 -0.520 1.00 96.06 211 SER A N 1
ATOM 1621 C CA . SER A 1 211 ? -19.404 -3.737 -0.889 1.00 96.06 211 SER A CA 1
ATOM 1622 C C . SER A 1 211 ? -19.740 -2.812 -2.064 1.00 96.06 211 SER A C 1
ATOM 1624 O O . SER A 1 211 ? -20.841 -2.904 -2.597 1.00 96.06 211 SER A O 1
ATOM 1626 N N . GLN A 1 212 ? -18.810 -1.934 -2.454 1.00 96.00 212 GLN A N 1
ATOM 1627 C CA . GLN A 1 212 ? -19.004 -0.892 -3.469 1.00 96.00 212 GLN A CA 1
ATOM 1628 C C . GLN A 1 212 ? -18.085 -1.045 -4.683 1.00 96.00 212 GLN A C 1
ATOM 1630 O O . GLN A 1 212 ? -18.446 -0.594 -5.762 1.00 96.00 212 GLN A O 1
ATOM 1635 N N . SER A 1 213 ? -16.938 -1.705 -4.526 1.00 95.19 213 SER A N 1
ATOM 1636 C CA . SER A 1 213 ? -15.956 -1.935 -5.582 1.00 95.19 213 SER A CA 1
ATOM 1637 C C . SER A 1 213 ? -15.766 -3.431 -5.829 1.00 95.19 213 SER A C 1
ATOM 1639 O O . SER A 1 213 ? -15.677 -4.232 -4.894 1.00 95.19 213 SER A O 1
ATOM 1641 N N . SER A 1 214 ? -15.673 -3.807 -7.106 1.00 94.88 214 SER A N 1
ATOM 1642 C CA . SER A 1 214 ? -15.296 -5.155 -7.540 1.00 94.88 214 SER A CA 1
ATOM 1643 C C . SER A 1 214 ? -13.786 -5.337 -7.712 1.00 94.88 214 SER A C 1
ATOM 1645 O O . SER A 1 214 ? -13.360 -6.433 -8.081 1.00 94.88 214 SER A O 1
ATOM 1647 N N . THR A 1 215 ? -12.977 -4.297 -7.473 1.00 95.31 215 THR A N 1
ATOM 1648 C CA . THR A 1 215 ? -11.522 -4.366 -7.631 1.00 95.31 215 THR A CA 1
ATOM 1649 C C . THR A 1 215 ? -10.958 -5.452 -6.700 1.00 95.31 215 THR A C 1
ATOM 1651 O O . THR A 1 215 ? -11.289 -5.478 -5.509 1.00 95.31 215 THR A O 1
ATOM 1654 N N . PRO A 1 216 ? -10.121 -6.374 -7.211 1.00 93.75 216 PRO A N 1
ATOM 1655 C CA . PRO A 1 216 ? -9.633 -7.555 -6.493 1.00 93.75 216 PRO A CA 1
ATOM 1656 C C . PRO A 1 216 ? -8.576 -7.255 -5.408 1.00 93.75 216 PRO A C 1
ATOM 1658 O O . PRO A 1 216 ? -7.619 -8.003 -5.226 1.00 93.75 216 PRO A O 1
ATOM 1661 N N . ILE A 1 217 ? -8.740 -6.174 -4.644 1.00 94.81 217 ILE A N 1
ATOM 1662 C CA . ILE A 1 217 ? -7.859 -5.824 -3.527 1.00 94.81 217 ILE A CA 1
ATOM 1663 C C . ILE A 1 217 ? -8.339 -6.511 -2.244 1.00 94.81 217 ILE A C 1
ATOM 1665 O O . ILE A 1 217 ? -9.517 -6.468 -1.868 1.00 94.81 217 ILE A O 1
ATOM 1669 N N . ARG A 1 218 ? -7.411 -7.182 -1.561 1.00 94.06 218 ARG A N 1
ATOM 1670 C CA . ARG A 1 218 ? -7.651 -7.970 -0.354 1.00 94.06 218 ARG A CA 1
ATOM 1671 C C . ARG A 1 218 ? -7.010 -7.322 0.867 1.00 94.06 218 ARG A C 1
ATOM 1673 O O . ARG A 1 218 ? -5.843 -6.938 0.804 1.00 94.06 218 ARG A O 1
ATOM 1680 N N . PRO A 1 219 ? -7.745 -7.240 1.990 1.00 96.12 219 PRO A N 1
ATOM 1681 C CA . PRO A 1 219 ? -7.170 -6.808 3.249 1.00 96.12 219 PRO A CA 1
ATOM 1682 C C . PRO A 1 219 ? -6.423 -7.955 3.933 1.00 96.12 219 PRO A C 1
ATOM 1684 O O . PRO A 1 219 ? -6.987 -9.024 4.172 1.00 96.12 219 PRO A O 1
ATOM 1687 N N . ILE A 1 220 ? -5.195 -7.684 4.352 1.00 95.44 220 ILE A N 1
ATOM 1688 C CA . ILE A 1 220 ? -4.473 -8.432 5.375 1.00 95.44 220 ILE A CA 1
ATOM 1689 C C . ILE A 1 220 ? -4.527 -7.598 6.655 1.00 95.44 220 ILE A C 1
ATOM 1691 O O . ILE A 1 220 ? -4.060 -6.458 6.703 1.00 95.44 220 ILE A O 1
ATOM 1695 N N . ARG A 1 221 ? -5.177 -8.144 7.684 1.00 94.81 221 ARG A N 1
ATOM 1696 C CA . ARG A 1 221 ? -5.507 -7.421 8.917 1.00 94.81 221 ARG A CA 1
ATOM 1697 C C . ARG A 1 221 ? -4.443 -7.657 9.991 1.00 94.81 221 ARG A C 1
ATOM 1699 O O . ARG A 1 221 ? -4.090 -8.801 10.255 1.00 94.81 221 ARG A O 1
ATOM 1706 N N . ASN A 1 222 ? -4.017 -6.579 10.645 1.00 94.94 222 ASN A N 1
ATOM 1707 C CA . ASN A 1 222 ? -3.187 -6.580 11.849 1.00 94.94 222 ASN A CA 1
ATOM 1708 C C . ASN A 1 222 ? -4.000 -6.001 13.024 1.00 94.94 222 ASN A C 1
ATOM 1710 O O . ASN A 1 222 ? -4.782 -6.715 13.652 1.00 94.94 222 ASN A O 1
ATOM 1714 N N . LYS A 1 223 ? -3.883 -4.696 13.282 1.00 94.25 223 LYS A N 1
ATOM 1715 C CA . LYS A 1 223 ? -4.584 -3.960 14.339 1.00 94.25 223 LYS A CA 1
ATOM 1716 C C . LYS A 1 223 ? -5.469 -2.893 13.706 1.00 94.25 223 LYS A C 1
ATOM 1718 O O . LYS A 1 223 ? -5.013 -2.168 12.825 1.00 94.25 223 LYS A O 1
ATOM 1723 N N . ASP A 1 224 ? -6.712 -2.782 14.169 1.00 95.31 224 ASP A N 1
ATOM 1724 C CA . ASP A 1 224 ? -7.614 -1.739 13.680 1.00 95.31 224 ASP A CA 1
ATOM 1725 C C . ASP A 1 224 ? -7.162 -0.353 14.167 1.00 95.31 224 ASP A C 1
ATOM 1727 O O . ASP A 1 224 ? -6.713 -0.185 15.307 1.00 95.31 224 ASP A O 1
ATOM 1731 N N . VAL A 1 225 ? -7.275 0.633 13.283 1.00 96.25 225 VAL A N 1
ATOM 1732 C CA . VAL A 1 225 ? -6.863 2.026 13.505 1.00 96.25 225 VAL A CA 1
ATOM 1733 C C . VAL A 1 225 ? -7.859 2.964 12.831 1.00 96.25 225 VAL A C 1
ATOM 1735 O O . VAL A 1 225 ? -8.573 2.563 11.913 1.00 96.25 225 VAL A O 1
ATOM 1738 N N . VAL A 1 226 ? -7.905 4.217 13.269 1.00 96.75 226 VAL A N 1
ATOM 1739 C CA . VAL A 1 226 ? -8.683 5.286 12.632 1.00 96.75 226 VAL A CA 1
ATOM 1740 C C . VAL A 1 226 ? -7.715 6.367 12.173 1.00 96.75 226 VAL A C 1
ATOM 1742 O O . VAL A 1 226 ? -6.914 6.852 12.970 1.00 96.75 226 VAL A O 1
ATOM 1745 N N . PHE A 1 227 ? -7.796 6.762 10.906 1.00 96.56 227 PHE A N 1
ATOM 1746 C CA . PHE A 1 227 ? -7.055 7.906 10.383 1.00 96.56 227 PHE A CA 1
ATOM 1747 C C . PHE A 1 227 ? -7.969 9.130 10.426 1.00 96.56 227 PHE A C 1
ATOM 1749 O O . PHE A 1 227 ? -9.086 9.076 9.926 1.00 96.56 227 PHE A O 1
ATOM 1756 N N . ALA A 1 228 ? -7.527 10.209 11.063 1.00 92.00 228 ALA A N 1
ATOM 1757 C CA . ALA A 1 228 ? -8.294 11.443 11.188 1.00 92.00 228 ALA A CA 1
ATOM 1758 C C . ALA A 1 228 ? -7.580 12.568 10.432 1.00 92.00 228 ALA A C 1
ATOM 1760 O O . ALA A 1 228 ? -6.385 12.796 10.645 1.00 92.00 228 ALA A O 1
ATOM 1761 N N . VAL A 1 229 ? -8.320 13.252 9.562 1.00 88.12 229 VAL A N 1
ATOM 1762 C CA . VAL A 1 229 ? -7.873 14.452 8.846 1.00 88.12 229 VAL A CA 1
ATOM 1763 C C . VAL A 1 229 ? -8.446 15.653 9.593 1.00 88.12 229 VAL A C 1
ATOM 1765 O O . VAL A 1 229 ? -9.659 15.691 9.806 1.00 88.12 229 VAL A O 1
ATOM 1768 N N . ASP A 1 230 ? -7.585 16.558 10.062 1.00 77.88 230 ASP A N 1
ATOM 1769 C CA . ASP A 1 230 ? -8.014 17.800 10.726 1.00 77.88 230 ASP A CA 1
ATOM 1770 C C . ASP A 1 230 ? -8.429 18.885 9.712 1.00 77.88 230 ASP A C 1
ATOM 1772 O O . ASP A 1 230 ? -7.837 18.947 8.606 1.00 77.88 230 ASP A O 1
#

pLDDT: mean 92.11, std 8.6, range [60.5, 98.75]

Secondary structure (DSSP, 8-state):
-HHHHHHHHHHHT-PPP---HHHHHHHHHHHHHHHHHHHHTPEEEES--EEEEE-TTTTSGGGTHHHHHHHHHHHSTT-EEEESS--HHHHHHHHHHS--SEEEEE-EE-TTT--EE-S-EETTTTEESSSS--EE-HHHHHHHHHHTT--EEEEEEETTHHHHHHHTTTSEEEEESS---HHHHHHHHHHHHHHHHTT-BHHHHHHHHHHH----EEEEPSS-EEEE--

Radius of gyration: 21.75 Å; chains: 1; bounding box: 65×53×46 Å

Foldseek 3Di:
DVVVQVVVCVVVVHDRPPDPVVVVVVVVVVVVVVVVVLVVVFAEAELFAEELEEAQVCLPVQQQSVLLVVLCCVLRPPRYDYYNHDFPVNLLVDLQVAAGQEYEYEFQADQPQRKTWNADADPVRSHHPDPDTGIDGLLRVLVSCQNNQYAEYEYADENNVVSLVSNLQRYKYKYAPHDDGSVLVSVLSNQLSVCLAVFDKNVVSVVRSVVVHPGRIDIRDHGIHHYYYD